Protein 4N67 (pdb70)

Secondary structure (P-SEA, 3-state):
ccccccccccccccccccccccaaaaaaaaaaaaaaaaaaaaaccccccccaaaaaaaaaaacccccccccccccbbbbccccbbbbbcccccccccccccccaaaaaaaaaaaaaaaaacccccccaaaaaaaaaaaaaaaaaacccccaaaaaaaaaaaaaaaaacbbbbcccccaaaaaaaaaaacccccaaaaaaaaaaacccccccccc

Structure (mmCIF, N/CA/C/O backbone):
data_4N67
#
_entry.id   4N67
#
_cell.length_a   40.450
_cell.length_b   64.070
_cell.length_c   97.600
_cell.angle_alpha   90.00
_cell.angle_beta   90.00
_cell.angle_gamma   90.00
#
_symmetry.space_group_name_H-M   'P 21 21 21'
#
loop_
_entity.id
_entity.type
_entity.pdbx_description
1 polymer 'Putative cell filamentation protein'
2 non-polymer "ADENOSINE-5'-DIPHOSPHATE"
3 non-polymer 'MAGNESIUM ION'
4 water water
#
loop_
_atom_site.group_PDB
_atom_site.id
_atom_site.type_symbol
_atom_site.label_atom_id
_atom_site.label_alt_id
_atom_site.label_comp_id
_atom_site.label_asym_id
_atom_site.label_entity_id
_atom_site.label_seq_id
_atom_site.pdbx_PDB_ins_code
_atom_site.Cartn_x
_atom_site.Cartn_y
_atom_site.Cartn_z
_atom_site.occupancy
_atom_site.B_iso_or_equiv
_atom_site.auth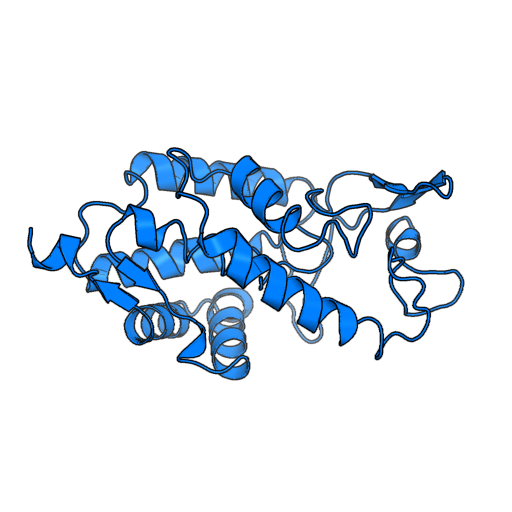_seq_id
_atom_site.auth_comp_id
_atom_site.auth_asym_id
_atom_site.auth_atom_id
_atom_site.pdbx_PDB_model_num
ATOM 1 N N . HIS A 1 8 ? 7.113 57.607 11.055 1.00 52.34 1 HIS A N 1
ATOM 2 C CA . HIS A 1 8 ? 7.653 57.127 9.751 1.00 50.14 1 HIS A CA 1
ATOM 3 C C . HIS A 1 8 ? 8.042 58.289 8.849 1.00 47.27 1 HIS A C 1
ATOM 4 O O . HIS A 1 8 ? 9.099 58.262 8.208 1.00 51.75 1 HIS A O 1
ATOM 6 N N . MET A 1 9 ? 7.194 59.316 8.819 1.00 39.46 2 MET A N 1
ATOM 7 C CA . MET A 1 9 ? 7.307 60.358 7.809 1.00 33.16 2 MET A CA 1
ATOM 8 C C . MET A 1 9 ? 8.479 61.297 8.059 1.00 26.85 2 MET A C 1
ATOM 9 O O . MET A 1 9 ? 8.910 61.972 7.144 1.00 27.05 2 MET A O 1
ATOM 14 N N . GLU A 1 10 ? 9.026 61.308 9.271 1.00 23.08 3 GLU A N 1
ATOM 15 C CA . GLU A 1 10 ? 10.140 62.213 9.547 1.00 23.91 3 GLU A CA 1
ATOM 16 C C . GLU A 1 10 ? 11.420 61.784 8.813 1.00 21.72 3 GLU A C 1
ATOM 17 O O . GLU A 1 10 ? 12.255 62.625 8.472 1.00 18.13 3 GLU A O 1
ATOM 23 N N . HIS A 1 11 ? 11.561 60.501 8.485 1.00 20.08 4 HIS A N 1
ATOM 24 C CA . HIS A 1 11 ? 12.750 60.051 7.774 1.00 19.98 4 HIS A CA 1
ATOM 25 C C . HIS A 1 11 ? 12.820 60.632 6.346 1.00 18.15 4 HIS A 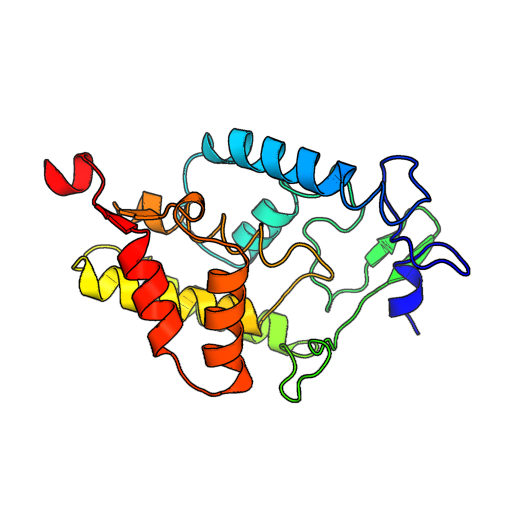C 1
ATOM 26 O O . HIS A 1 11 ? 13.910 60.728 5.761 1.00 19.61 4 HIS A O 1
ATOM 28 N N . ASN A 1 12 ? 11.657 61.007 5.801 1.00 17.15 5 ASN A N 1
ATOM 29 C CA . ASN A 1 12 ? 11.553 61.502 4.440 1.00 16.76 5 ASN A CA 1
ATOM 30 C C . ASN A 1 12 ? 12.118 62.921 4.303 1.00 15.78 5 ASN A C 1
ATOM 31 O O . ASN A 1 12 ? 12.236 63.439 3.194 1.00 15.56 5 ASN A O 1
ATOM 36 N N . TYR A 1 13 ? 12.514 63.527 5.426 1.00 14.51 6 TYR A N 1
ATOM 37 C CA . TYR A 1 13 ? 13.259 64.801 5.349 1.00 14.06 6 TYR A CA 1
ATOM 38 C C . TYR A 1 13 ? 14.700 64.619 4.893 1.00 15.37 6 TYR A C 1
ATOM 39 O O . TYR A 1 13 ? 15.326 65.586 4.512 1.00 13.95 6 TYR A O 1
ATOM 48 N N . PHE A 1 14 ? 15.228 63.400 4.967 1.00 15.24 7 PHE A N 1
ATOM 49 C CA . PHE A 1 14 ? 16.625 63.106 4.691 1.00 15.83 7 PHE A CA 1
ATOM 50 C C . PHE A 1 14 ? 16.775 62.293 3.428 1.00 15.86 7 PHE A C 1
ATOM 51 O O . PHE A 1 14 ? 15.881 61.481 3.098 1.00 17.27 7 PHE A O 1
ATOM 59 N N . TYR A 1 15 ? 17.924 62.409 2.769 1.00 20.58 8 TYR A N 1
ATOM 60 C CA . TYR A 1 15 ? 18.257 61.470 1.694 1.00 20.84 8 TYR A CA 1
ATOM 61 C C . TYR A 1 15 ? 18.355 60.058 2.283 1.00 22.82 8 TYR A C 1
ATOM 62 O O . TYR A 1 15 ? 18.612 59.907 3.473 1.00 23.56 8 TYR A O 1
ATOM 71 N N . LYS A 1 16 ? 18.133 59.072 1.439 1.00 25.14 9 LYS A N 1
ATOM 72 C CA . LYS A 1 16 ? 18.121 57.663 1.841 1.00 27.75 9 LYS A CA 1
ATOM 73 C C . LYS A 1 16 ? 19.405 57.305 2.565 1.00 30.37 9 LYS A C 1
ATOM 74 O O . LYS A 1 16 ? 20.499 57.587 2.065 1.00 30.63 9 LYS A O 1
ATOM 76 N N . ASN A 1 17 ? 19.262 56.729 3.762 1.00 32.80 10 ASN A N 1
ATOM 77 C CA . ASN A 1 17 ? 20.403 56.272 4.581 1.00 34.05 10 ASN A CA 1
ATOM 78 C C . ASN A 1 17 ? 21.448 57.346 4.871 1.00 34.30 10 ASN A C 1
ATOM 79 O O . ASN A 1 17 ? 22.643 57.057 4.911 1.00 35.91 10 ASN A O 1
ATOM 81 N N . SER A 1 18 ? 21.001 58.578 5.086 1.00 31.78 11 SER A N 1
ATOM 82 C CA . SER A 1 18 ? 21.901 59.711 5.272 1.00 31.75 11 SER A CA 1
ATOM 83 C C . SER A 1 18 ? 21.403 60.566 6.430 1.00 29.71 11 SER A C 1
ATOM 84 O O . SER A 1 18 ? 20.238 60.454 6.821 1.00 30.85 11 SER A O 1
ATOM 87 N N . ALA A 1 19 ? 22.292 61.384 6.993 1.00 27.66 12 ALA A N 1
ATOM 88 C CA . ALA A 1 19 ? 21.939 62.408 7.973 1.00 27.52 12 ALA A CA 1
ATOM 89 C C . ALA A 1 19 ? 21.879 63.786 7.310 1.00 24.30 12 ALA A C 1
ATOM 90 O O . ALA A 1 19 ? 21.872 64.800 7.991 1.00 24.55 12 ALA A O 1
ATOM 92 N N . THR A 1 20 ? 21.855 63.813 5.981 1.00 22.97 13 THR A N 1
ATOM 93 C CA . THR A 1 20 ? 21.751 65.071 5.245 1.00 20.59 13 THR A CA 1
ATOM 94 C C . THR A 1 20 ? 20.300 65.346 4.828 1.00 17.93 13 THR A C 1
ATOM 95 O O . THR A 1 20 ? 19.678 64.539 4.146 1.00 17.80 13 THR A O 1
ATOM 99 N N . LEU A 1 21 ? 19.799 66.483 5.268 1.00 16.22 14 LEU A N 1
ATOM 100 C CA . LEU A 1 21 ? 18.470 66.943 4.899 1.00 15.46 14 LEU A CA 1
ATOM 101 C C . LEU A 1 21 ? 18.410 67.159 3.399 1.00 14.95 14 LEU A C 1
ATOM 102 O O . LEU A 1 21 ? 19.316 67.778 2.826 1.00 14.35 14 LEU A O 1
ATOM 107 N N . LYS A 1 22 ? 17.332 66.694 2.787 1.00 13.46 15 LYS A N 1
ATOM 108 C CA . LYS A 1 22 ? 17.061 66.990 1.393 1.00 13.33 15 LYS A CA 1
ATOM 109 C C . LYS A 1 22 ? 17.117 68.513 1.193 1.00 12.34 15 LYS A C 1
ATOM 110 O O . LYS A 1 22 ? 16.526 69.279 1.943 1.00 12.02 15 LYS A O 1
ATOM 116 N N . ASN A 1 23 ? 17.789 68.937 0.133 1.00 12.17 16 ASN A N 1
ATOM 117 C CA . ASN A 1 23 ? 17.995 70.360 -0.099 1.00 11.78 16 ASN A CA 1
ATOM 118 C C . ASN A 1 23 ? 18.088 70.640 -1.584 1.00 11.80 16 ASN A C 1
ATOM 119 O O . ASN A 1 23 ? 18.242 69.724 -2.397 1.00 13.21 16 ASN A O 1
ATOM 124 N N A LYS A 1 24 ? 18.030 71.921 -1.928 0.50 11.78 17 LYS A N 1
ATOM 125 N N B LYS A 1 24 ? 18.025 71.922 -1.926 0.50 11.50 17 LYS A N 1
ATOM 126 C CA A LYS A 1 24 ? 18.018 72.352 -3.322 0.50 12.15 17 LYS A CA 1
ATOM 127 C CA B LYS A 1 24 ? 18.015 72.361 -3.317 0.50 11.71 17 LYS A CA 1
ATOM 128 C C A LYS A 1 24 ? 19.394 72.738 -3.853 0.50 12.31 17 LYS A C 1
ATOM 129 C C B LYS A 1 24 ? 19.383 72.771 -3.839 0.50 12.04 17 LYS A C 1
ATOM 130 O O A LYS A 1 24 ? 19.528 73.075 -5.024 0.50 12.76 17 LYS A O 1
ATOM 131 O O B LYS A 1 24 ? 19.494 73.190 -4.986 0.50 12.49 17 LYS A O 1
ATOM 142 N N . HIS A 1 25 ? 20.418 72.643 -3.008 1.00 11.82 18 HIS A N 1
ATOM 143 C CA . HIS A 1 25 ? 21.746 73.112 -3.353 1.00 12.24 18 HIS A CA 1
ATOM 144 C C . HIS A 1 25 ? 22.633 72.103 -4.049 1.00 12.80 18 HIS A C 1
ATOM 145 O O . HIS A 1 25 ? 23.730 72.456 -4.492 1.00 13.26 18 HIS A O 1
ATOM 152 N N . GLY A 1 26 ? 22.206 70.837 -4.139 1.00 12.94 19 GLY A N 1
ATOM 153 C CA . GLY A 1 26 ? 23.017 69.778 -4.711 1.00 13.96 19 GLY A CA 1
ATOM 154 C C . GLY A 1 26 ? 24.079 69.234 -3.770 1.00 14.46 19 GLY A C 1
ATOM 155 O O . GLY A 1 26 ? 25.044 68.650 -4.207 1.00 15.44 19 GLY A O 1
ATOM 156 N N . ILE A 1 27 ? 23.848 69.406 -2.465 1.00 14.45 20 ILE A N 1
ATOM 157 C CA . ILE A 1 27 ? 24.837 69.077 -1.439 1.00 15.29 20 ILE A CA 1
ATOM 158 C C . ILE A 1 27 ? 24.424 67.788 -0.721 1.00 15.86 20 ILE A C 1
ATOM 159 O O . ILE A 1 27 ? 23.264 67.638 -0.339 1.00 15.40 20 ILE A O 1
ATOM 164 N N . LYS A 1 28 ? 25.371 66.864 -0.576 1.00 17.71 21 LYS A N 1
ATOM 165 C CA . LYS A 1 28 ? 25.105 65.610 0.158 1.00 19.21 21 LYS A CA 1
ATOM 166 C C . LYS A 1 28 ? 25.860 65.514 1.474 1.00 20.56 21 LYS A C 1
ATOM 167 O O . LYS A 1 28 ? 25.581 64.606 2.260 1.00 21.63 21 LYS A O 1
ATOM 173 N N . ASN A 1 29 ? 26.806 66.412 1.690 1.00 20.88 22 ASN A N 1
ATOM 174 C CA . ASN A 1 29 ? 27.648 66.429 2.880 1.00 21.87 22 ASN A CA 1
ATOM 175 C C . ASN A 1 29 ? 26.932 67.297 3.920 1.00 20.54 22 ASN A C 1
ATOM 176 O O . ASN A 1 29 ? 26.628 68.475 3.662 1.00 20.02 22 ASN A O 1
ATOM 181 N N . PRO A 1 30 ? 26.610 66.733 5.098 1.00 20.25 23 PRO A N 1
ATOM 182 C CA . PRO A 1 30 ? 25.812 67.507 6.068 1.00 19.68 23 PRO A CA 1
ATOM 183 C C . PRO A 1 30 ? 26.478 68.800 6.574 1.00 19.36 23 PRO A C 1
ATOM 184 O O . PRO A 1 30 ? 25.800 69.825 6.773 1.00 18.42 23 PRO A O 1
ATOM 188 N N A ARG A 1 31 ? 27.800 68.741 6.753 0.50 20.08 24 ARG A N 1
ATOM 189 N N B ARG A 1 31 ? 27.789 68.781 6.798 0.50 20.10 24 ARG A N 1
ATOM 190 C CA A ARG A 1 31 ? 28.595 69.891 7.158 0.50 20.95 24 ARG A CA 1
ATOM 191 C CA B ARG A 1 31 ? 28.448 69.990 7.264 0.50 20.96 24 ARG A CA 1
ATOM 192 C C A ARG A 1 31 ? 28.573 70.999 6.105 0.50 19.75 24 ARG A C 1
ATOM 193 C C B ARG A 1 31 ? 28.461 71.068 6.194 0.50 19.85 24 ARG A C 1
ATOM 194 O O A ARG A 1 31 ? 28.407 72.175 6.429 0.50 18.95 24 ARG A O 1
ATOM 195 O O B ARG A 1 31 ? 28.308 72.256 6.481 0.50 19.07 24 ARG A O 1
ATOM 210 N N A LYS A 1 32 ? 28.762 70.611 4.846 0.50 19.01 25 LYS A N 1
ATOM 211 N N B LYS A 1 32 ? 28.677 70.640 4.958 0.50 19.35 25 LYS A N 1
ATOM 212 C CA A LYS A 1 32 ? 28.734 71.575 3.752 0.50 18.34 25 LYS A CA 1
ATOM 213 C CA B LYS A 1 32 ? 28.731 71.573 3.854 0.50 18.84 25 LYS A CA 1
ATOM 214 C C A LYS A 1 32 ? 27.353 72.204 3.635 0.50 17.11 25 LYS A C 1
ATOM 215 C C B LYS A 1 32 ? 27.358 72.197 3.644 0.50 17.40 25 LYS A C 1
ATOM 216 O O A LYS A 1 32 ? 27.224 73.407 3.394 0.50 16.16 25 LYS A O 1
ATOM 217 O O B LYS A 1 32 ? 27.243 73.392 3.364 0.50 16.42 25 LYS A O 1
ATOM 228 N N . LEU A 1 33 ? 26.305 71.397 3.799 1.00 16.58 26 LEU A N 1
ATOM 229 C CA . LEU A 1 33 ? 24.943 71.939 3.738 1.00 16.07 26 LEU A CA 1
ATOM 230 C C . LEU A 1 33 ? 24.719 72.996 4.824 1.00 16.23 26 LEU A C 1
ATOM 231 O O . LEU A 1 33 ? 24.197 74.075 4.566 1.00 14.91 26 LEU A O 1
ATOM 236 N N A TYR A 1 34 ? 25.114 72.670 6.053 0.50 16.82 27 TYR A N 1
ATOM 237 N N B TYR A 1 34 ? 25.112 72.676 6.051 0.50 16.93 27 TYR A N 1
ATOM 238 C CA A TYR A 1 34 ? 25.000 73.606 7.163 0.50 17.82 27 TYR A CA 1
ATOM 239 C CA B TYR A 1 34 ? 24.972 73.628 7.134 0.50 18.04 27 TYR A CA 1
ATOM 240 C C A TYR A 1 34 ? 25.679 74.933 6.834 0.50 17.64 27 TYR A C 1
ATOM 241 C C B TYR A 1 34 ? 25.672 74.944 6.817 0.50 17.75 27 TYR A C 1
ATOM 242 O O A TYR A 1 34 ? 25.089 75.990 6.983 0.50 17.01 27 TYR A O 1
ATOM 243 O O B TYR A 1 34 ? 25.094 76.008 6.967 0.50 17.12 27 TYR A O 1
ATOM 260 N N . GLU A 1 35 ? 26.914 74.871 6.356 1.00 17.97 28 GLU A N 1
ATOM 261 C CA . GLU A 1 35 ? 27.663 76.095 6.068 1.00 18.44 28 GLU A CA 1
ATOM 262 C C . GLU A 1 35 ? 27.059 76.890 4.909 1.00 16.88 28 GLU A C 1
ATOM 263 O O . GLU A 1 35 ? 26.959 78.116 4.961 1.00 16.18 28 GLU A O 1
ATOM 269 N N . ARG A 1 36 ? 26.666 76.193 3.849 1.00 16.14 29 ARG A N 1
ATOM 270 C CA . ARG A 1 36 ? 26.037 76.870 2.713 1.00 16.10 29 ARG A CA 1
ATOM 271 C C . ARG A 1 36 ? 24.743 77.547 3.149 1.00 15.77 29 ARG A C 1
ATOM 272 O O . ARG A 1 36 ? 24.478 78.698 2.834 1.00 15.32 29 ARG A O 1
ATOM 280 N N . CYS A 1 37 ? 23.925 76.823 3.891 1.00 15.56 30 CYS A N 1
ATOM 281 C CA . CYS A 1 37 ? 22.660 77.347 4.393 1.00 16.20 30 CYS A CA 1
ATOM 282 C C . CYS A 1 37 ? 22.842 78.509 5.362 1.00 15.73 30 CYS A C 1
ATOM 283 O O . CYS A 1 37 ? 22.088 79.498 5.316 1.00 15.93 30 CYS A O 1
ATOM 286 N N . ALA A 1 38 ? 23.824 78.404 6.241 1.00 15.83 31 ALA A N 1
ATOM 287 C CA . ALA A 1 38 ? 24.101 79.500 7.156 1.00 16.12 31 ALA A CA 1
ATOM 288 C C . ALA A 1 38 ? 24.402 80.778 6.370 1.00 16.40 31 ALA A C 1
ATOM 289 O O . ALA A 1 38 ? 23.921 81.870 6.695 1.00 15.66 31 ALA A O 1
ATOM 291 N N . HIS A 1 39 ? 25.237 80.649 5.331 1.00 16.70 32 HIS A N 1
ATOM 292 C CA . HIS A 1 39 ? 25.628 81.783 4.511 1.00 17.39 32 HIS A CA 1
ATOM 293 C C . HIS A 1 39 ? 2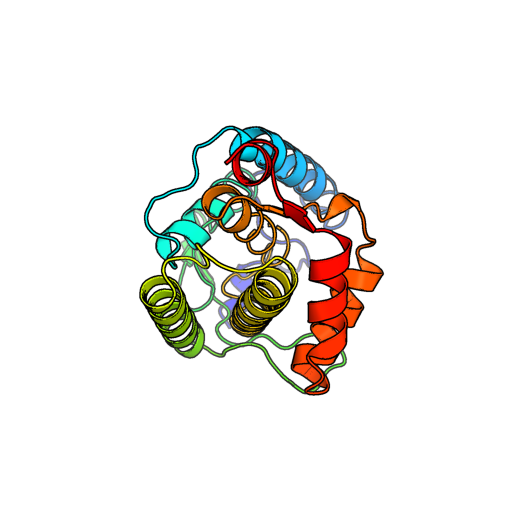4.448 82.368 3.735 1.00 16.47 32 HIS A C 1
ATOM 294 O O . HIS A 1 39 ? 24.225 83.599 3.691 1.00 16.59 32 HIS A O 1
ATOM 301 N N . GLU A 1 40 ? 23.620 81.494 3.183 1.00 16.23 33 GLU A N 1
ATOM 302 C CA . GLU A 1 40 ? 22.472 81.940 2.432 1.00 16.64 33 GLU A CA 1
ATOM 303 C C . GLU A 1 40 ? 21.423 82.564 3.302 1.00 15.03 33 GLU A C 1
ATOM 304 O O . GLU A 1 40 ? 20.910 83.610 2.938 1.00 14.58 33 GLU A O 1
ATOM 310 N N . THR A 1 41 ? 21.122 81.960 4.437 1.00 14.55 34 THR A N 1
ATOM 311 C CA . THR A 1 41 ? 20.096 82.554 5.324 1.00 14.34 34 THR A CA 1
ATOM 312 C C . THR A 1 41 ? 20.567 83.905 5.889 1.00 14.30 34 THR A C 1
ATOM 313 O O . THR A 1 41 ? 19.753 84.812 6.094 1.00 14.41 34 THR A O 1
ATOM 317 N N . ALA A 1 42 ? 21.869 84.069 6.132 1.00 14.30 35 ALA A N 1
ATOM 318 C CA . ALA A 1 42 ? 22.388 85.359 6.572 1.00 14.52 35 ALA A CA 1
ATOM 319 C C . ALA A 1 42 ? 22.166 86.409 5.502 1.00 14.63 35 ALA A C 1
ATOM 320 O O . ALA A 1 42 ? 21.731 87.553 5.777 1.00 14.62 35 ALA A O 1
ATOM 322 N N . ARG A 1 43 ? 22.465 86.061 4.250 1.00 14.48 36 ARG A N 1
ATOM 323 C CA . ARG A 1 43 ? 22.277 86.974 3.143 1.00 14.93 36 ARG A CA 1
ATOM 324 C C . ARG A 1 43 ? 20.813 87.310 2.908 1.00 14.12 36 ARG A C 1
ATOM 325 O O . ARG A 1 43 ? 20.445 88.464 2.670 1.00 13.81 36 ARG A O 1
ATOM 333 N N . GLU A 1 44 ? 19.940 86.296 2.987 1.00 14.13 37 GLU A N 1
ATOM 334 C CA . GLU A 1 44 ? 18.519 86.539 2.837 1.00 14.47 37 GLU A CA 1
ATOM 335 C C . GLU A 1 44 ? 18.009 87.433 3.948 1.00 13.95 37 GLU A C 1
ATOM 336 O O . GLU A 1 44 ? 17.132 88.252 3.702 1.00 14.56 37 GLU A O 1
ATOM 342 N N . ALA A 1 45 ? 18.571 87.297 5.146 1.00 13.33 38 ALA A N 1
ATOM 343 C CA . ALA A 1 45 ? 18.160 88.192 6.246 1.00 13.07 38 ALA A CA 1
ATOM 344 C C . ALA A 1 45 ? 18.563 89.647 5.983 1.00 13.57 38 ALA A C 1
ATOM 345 O O . ALA A 1 45 ? 17.776 90.577 6.205 1.00 13.70 38 ALA A O 1
ATOM 347 N N . VAL A 1 46 ? 19.766 89.870 5.447 1.00 14.00 39 VAL A N 1
ATOM 348 C CA . VAL A 1 46 ? 20.191 91.212 5.106 1.00 14.92 39 VAL A CA 1
ATOM 349 C C . VAL A 1 46 ? 19.189 91.813 4.119 1.00 15.36 39 VAL A C 1
ATOM 350 O O . VAL A 1 46 ? 18.747 92.936 4.274 1.00 16.13 39 VAL A O 1
ATOM 354 N N . ASN A 1 47 ? 18.805 91.034 3.107 1.00 15.95 40 ASN A N 1
ATOM 355 C CA . ASN A 1 47 ? 17.930 91.555 2.070 1.00 17.15 40 ASN A CA 1
ATOM 356 C C . ASN A 1 47 ? 16.500 91.739 2.586 1.00 17.02 40 ASN A C 1
ATOM 357 O O . ASN A 1 47 ? 15.833 92.717 2.250 1.00 18.34 40 ASN A O 1
ATOM 362 N N . PHE A 1 48 ? 16.048 90.824 3.438 1.00 15.86 41 PHE A N 1
ATOM 363 C CA . PHE A 1 48 ? 14.694 90.881 3.997 1.00 15.78 41 PHE A CA 1
ATOM 364 C C . PHE A 1 48 ? 14.512 92.077 4.905 1.00 16.38 41 PHE A C 1
ATOM 365 O O . PHE A 1 48 ? 13.411 92.645 4.968 1.00 16.40 41 PHE A O 1
ATOM 373 N N . ARG A 1 49 ? 15.589 92.528 5.542 1.00 17.10 42 ARG A N 1
ATOM 374 C CA . ARG A 1 49 ? 15.521 93.717 6.406 1.00 18.65 42 ARG A CA 1
ATOM 375 C C . ARG A 1 49 ? 15.075 94.975 5.666 1.00 20.09 42 ARG A C 1
ATOM 376 O O . ARG A 1 49 ? 14.506 95.873 6.299 1.00 21.16 42 ARG A O 1
ATOM 384 N N . LEU A 1 50 ? 15.276 95.029 4.352 1.00 20.34 43 LEU A N 1
ATOM 385 C CA . LEU A 1 50 ? 14.853 96.166 3.534 1.00 22.19 43 LEU A CA 1
ATOM 386 C C . LEU A 1 50 ? 13.343 96.228 3.326 1.00 21.34 43 LEU A C 1
ATOM 387 O O . LEU A 1 50 ? 12.827 97.279 2.921 1.00 22.40 43 LEU A O 1
ATOM 392 N N . GLU A 1 51 ? 12.633 95.138 3.614 1.00 19.82 44 GLU A N 1
ATOM 393 C CA . GLU A 1 51 ? 11.182 95.112 3.452 1.00 20.47 44 GLU A CA 1
ATOM 394 C C . GLU A 1 51 ? 10.466 95.778 4.619 1.00 20.22 44 GLU A C 1
ATOM 395 O O . GLU A 1 51 ? 10.891 95.676 5.754 1.00 20.06 44 GLU A O 1
ATOM 401 N N . PRO A 1 52 ? 9.360 96.485 4.339 1.00 20.62 45 PRO A N 1
ATOM 402 C CA . PRO A 1 52 ? 8.628 97.132 5.437 1.00 21.32 45 PRO A CA 1
ATOM 403 C C . PRO A 1 52 ? 7.954 96.130 6.346 1.00 21.25 45 PRO A C 1
ATOM 404 O O . PRO A 1 52 ? 7.505 95.075 5.854 1.00 20.64 45 PRO A O 1
ATOM 408 N N . PRO A 1 53 ? 7.896 96.418 7.664 1.00 21.27 46 PRO A N 1
ATOM 409 C CA . PRO A 1 53 ? 7.111 95.580 8.563 1.00 21.24 46 PRO A CA 1
ATOM 410 C C . PRO A 1 53 ? 5.655 95.586 8.121 1.00 21.59 46 PRO A C 1
ATOM 411 O O . PRO A 1 53 ? 5.179 96.615 7.681 1.00 23.05 46 PRO A O 1
ATOM 415 N N . PRO A 1 54 ? 4.955 94.455 8.271 1.00 20.63 47 PRO A N 1
ATOM 416 C CA . PRO A 1 54 ? 3.543 94.347 7.950 1.00 21.82 47 PRO A CA 1
ATOM 417 C C . PRO A 1 54 ? 2.670 95.016 9.022 1.00 22.60 47 PRO A C 1
ATOM 418 O O . PRO A 1 54 ? 3.147 95.336 10.128 1.00 23.71 47 PRO A O 1
ATOM 422 N N . GLY A 1 55 ? 1.398 95.231 8.711 1.00 24.60 48 GLY A N 1
ATOM 423 C CA . GLY A 1 55 ? 0.416 95.675 9.704 1.00 25.48 48 GLY A CA 1
ATOM 424 C C . GLY A 1 55 ? -0.008 94.560 10.649 1.00 24.79 48 GLY A C 1
ATOM 425 O O . GLY A 1 55 ? -0.382 94.834 11.807 1.00 27.04 48 GLY A O 1
ATOM 426 N N . LYS A 1 56 ? 0.038 93.305 10.165 1.00 24.02 49 LYS A N 1
ATOM 427 C CA . LYS A 1 56 ? -0.313 92.135 10.972 1.00 21.95 49 LYS A CA 1
ATOM 428 C C . LYS A 1 56 ? 0.899 91.233 11.203 1.00 18.89 49 LYS A C 1
ATOM 429 O O . LYS A 1 56 ? 1.521 90.738 10.252 1.00 17.77 49 LYS A O 1
ATOM 435 N N . PHE A 1 57 ? 1.203 91.001 12.470 1.00 17.04 50 PHE A N 1
ATOM 436 C CA . PHE A 1 57 ? 2.300 90.099 12.844 1.00 16.25 50 PHE A CA 1
ATOM 437 C C . PHE A 1 57 ? 1.674 88.778 13.231 1.00 16.42 50 PHE A C 1
ATOM 438 O O . PHE A 1 57 ? 1.332 88.522 14.395 1.00 19.66 50 PHE A O 1
ATOM 446 N N . ASP A 1 58 ? 1.424 87.946 12.224 1.00 14.66 51 ASP A N 1
ATOM 447 C CA . ASP A 1 58 ? 0.658 86.730 12.407 1.00 13.90 51 ASP A CA 1
ATOM 448 C C . ASP A 1 58 ? 1.411 85.486 11.939 1.00 12.67 51 ASP A C 1
ATOM 449 O O . ASP A 1 58 ? 2.577 85.554 11.503 1.00 12.13 51 ASP A O 1
ATOM 454 N N . ALA A 1 59 ? 0.776 84.323 12.048 1.00 12.33 52 ALA A N 1
ATOM 455 C CA . ALA A 1 59 ? 1.432 83.082 11.630 1.00 11.93 52 ALA A CA 1
ATOM 456 C C . ALA A 1 59 ? 1.809 83.105 10.146 1.00 10.94 52 ALA A C 1
ATOM 457 O O . ALA A 1 59 ? 2.842 82.565 9.735 1.00 10.60 52 ALA A O 1
ATOM 459 N N . ALA A 1 60 ? 0.963 83.729 9.338 1.00 11.29 53 ALA A N 1
ATOM 460 C CA . ALA A 1 60 ? 1.267 83.873 7.916 1.00 11.00 53 ALA A CA 1
ATOM 461 C C . ALA A 1 60 ? 2.533 84.644 7.704 1.00 10.71 53 ALA A C 1
ATOM 462 O O . ALA A 1 60 ? 3.336 84.303 6.838 1.00 10.35 53 ALA A O 1
ATOM 464 N N . TYR A 1 61 ? 2.741 85.695 8.477 1.00 10.43 54 TYR A N 1
ATOM 465 C CA . TYR A 1 61 ? 3.976 86.438 8.344 1.00 10.37 54 TYR A CA 1
ATOM 466 C C . TYR A 1 61 ? 5.176 85.589 8.755 1.00 9.98 54 TYR A C 1
ATOM 467 O O . TYR A 1 61 ? 6.238 85.642 8.114 1.00 10.55 54 TYR A O 1
ATOM 476 N N . LEU A 1 62 ? 5.054 84.833 9.847 1.00 9.68 55 LEU A N 1
ATOM 477 C CA . LEU A 1 62 ? 6.131 83.952 10.283 1.00 9.89 55 LEU A CA 1
ATOM 478 C C . LEU A 1 62 ? 6.474 82.960 9.184 1.00 10.09 55 LEU A C 1
ATOM 479 O O . LEU A 1 62 ? 7.654 82.737 8.884 1.00 9.96 55 LEU A O 1
ATOM 484 N N . ARG A 1 63 ? 5.440 82.408 8.540 1.00 10.37 56 ARG A N 1
ATOM 485 C CA . ARG A 1 63 ? 5.680 81.509 7.422 1.00 10.36 56 ARG A CA 1
ATOM 486 C C . ARG A 1 63 ? 6.383 82.202 6.245 1.00 9.70 56 ARG A C 1
ATOM 487 O O . ARG A 1 63 ? 7.275 81.644 5.609 1.00 9.02 56 ARG A O 1
ATOM 495 N N . THR A 1 64 ? 5.987 83.429 5.972 1.00 9.33 57 THR A N 1
ATOM 496 C CA . THR A 1 64 ? 6.647 84.218 4.931 1.00 9.48 57 THR A CA 1
ATOM 497 C C . THR A 1 64 ? 8.126 84.444 5.235 1.00 9.03 57 THR A C 1
ATOM 498 O O . THR A 1 64 ? 8.972 84.294 4.353 1.00 9.57 57 THR A O 1
ATOM 502 N N . ILE A 1 65 ? 8.460 84.798 6.472 1.00 9.02 58 ILE A N 1
ATOM 503 C CA . ILE A 1 65 ? 9.848 84.92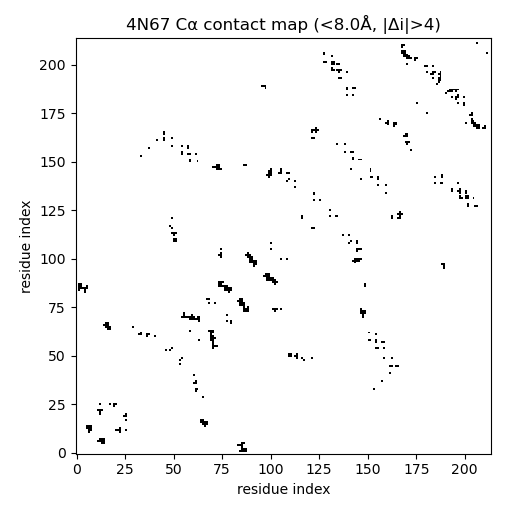8 6.835 1.00 9.43 58 ILE A CA 1
ATOM 504 C C . ILE A 1 65 ? 10.620 83.646 6.600 1.00 8.88 58 ILE A C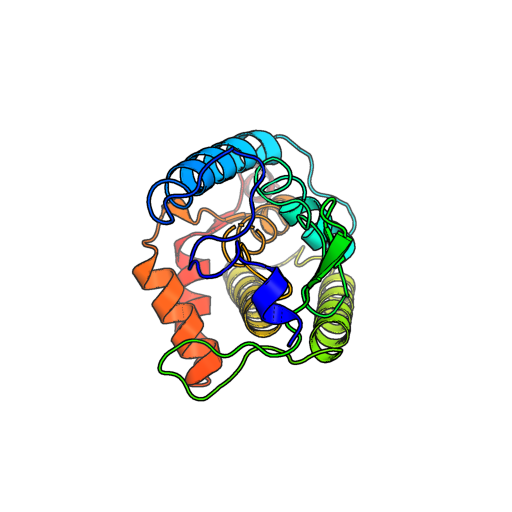 1
ATOM 505 O O . ILE A 1 65 ? 11.692 83.650 5.979 1.00 9.57 58 ILE A O 1
ATOM 510 N N . HIS A 1 66 ? 10.076 82.524 7.071 1.00 8.90 59 HIS A N 1
ATOM 511 C CA . HIS A 1 66 ? 10.766 81.247 6.906 1.00 9.22 59 HIS A CA 1
ATOM 512 C C . HIS A 1 66 ? 10.947 80.967 5.414 1.00 9.47 59 HIS A C 1
ATOM 513 O O . HIS A 1 66 ? 11.992 80.512 4.969 1.00 9.91 59 HIS A O 1
ATOM 520 N N . TRP A 1 67 ? 9.917 81.241 4.625 1.00 9.52 60 TRP A N 1
ATOM 521 C CA . TRP A 1 67 ? 9.998 81.015 3.176 1.00 10.02 60 TRP A CA 1
ATOM 522 C C . TRP A 1 67 ? 11.126 81.894 2.580 1.00 10.24 60 TRP A C 1
ATOM 523 O O . TRP A 1 67 ? 11.955 81.427 1.808 1.00 10.24 60 TRP A O 1
ATOM 534 N N A CYS A 1 68 ? 11.168 83.174 2.929 0.60 9.88 61 CYS A N 1
ATOM 535 N N B CYS A 1 68 ? 11.143 83.160 2.948 0.40 10.61 61 CYS A N 1
ATOM 536 C CA A CYS A 1 68 ? 12.188 84.061 2.359 0.60 10.39 61 CYS A CA 1
ATOM 537 C CA B CYS A 1 68 ? 12.120 84.063 2.397 0.40 11.64 61 CYS A CA 1
ATOM 538 C C A CYS A 1 68 ? 13.577 83.567 2.739 0.60 10.67 61 CYS A C 1
ATOM 539 C C B CYS A 1 68 ? 13.544 83.621 2.753 0.40 11.36 61 CYS A C 1
ATOM 540 O O A CYS A 1 68 ? 14.478 83.491 1.895 0.60 11.10 61 CYS A O 1
ATOM 541 O O B CYS A 1 68 ? 14.433 83.637 1.896 0.40 11.75 61 CYS A O 1
ATOM 546 N N . LEU A 1 69 ? 13.752 83.210 4.000 1.00 10.69 62 LEU A N 1
ATOM 547 C CA . LEU A 1 69 ? 15.084 82.789 4.456 1.00 10.74 62 LEU A CA 1
ATOM 548 C C . LEU A 1 69 ? 15.508 81.444 3.877 1.00 10.85 62 LEU A C 1
ATOM 549 O O . LEU A 1 69 ? 16.698 81.252 3.613 1.00 11.54 62 LEU A O 1
ATOM 554 N N . PHE A 1 70 ? 14.569 80.527 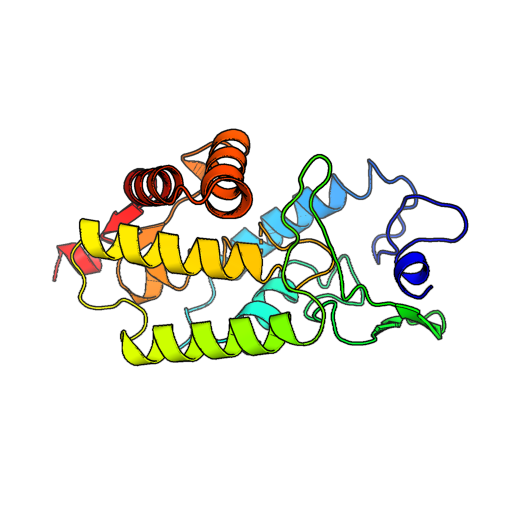3.654 1.00 10.03 63 PHE A N 1
ATOM 555 C CA . PHE A 1 70 ? 14.909 79.152 3.374 1.00 10.61 63 PHE A CA 1
ATOM 556 C C . PHE A 1 70 ? 14.487 78.599 2.027 1.00 10.48 63 PHE A C 1
ATOM 557 O O . PHE A 1 70 ? 14.855 77.462 1.709 1.00 10.77 63 PHE A O 1
ATOM 565 N N . HIS A 1 71 ? 13.750 79.335 1.217 1.00 10.79 64 HIS A N 1
ATOM 566 C CA . HIS A 1 71 ? 13.226 78.727 -0.003 1.00 11.74 64 HIS A CA 1
ATOM 567 C C . HIS A 1 71 ? 14.272 78.288 -1.012 1.00 11.87 64 HIS A C 1
ATOM 568 O O . HIS A 1 71 ? 14.004 77.388 -1.789 1.00 12.31 64 HIS A O 1
ATOM 575 N N . LYS A 1 72 ? 15.452 78.900 -1.006 1.00 11.70 65 LYS A N 1
ATOM 576 C CA . LYS A 1 72 ? 16.501 78.429 -1.918 1.00 12.59 65 LYS A CA 1
ATOM 577 C C . LYS A 1 72 ? 17.202 77.183 -1.379 1.00 12.03 65 LYS A C 1
ATOM 578 O O . LYS A 1 72 ? 17.926 76.523 -2.117 1.00 11.71 65 LYS A O 1
ATOM 584 N N . THR A 1 73 ? 16.959 76.840 -0.115 1.00 10.96 66 THR A N 1
ATOM 585 C CA . THR A 1 73 ? 17.594 75.677 0.517 1.00 11.01 66 THR A CA 1
ATOM 586 C C . THR A 1 73 ? 16.652 74.492 0.624 1.00 10.74 66 THR A C 1
ATOM 587 O O . THR A 1 73 ? 17.027 73.372 0.299 1.00 11.09 66 THR A O 1
ATOM 591 N N . PHE A 1 74 ? 15.434 74.707 1.129 1.00 10.64 67 PHE A N 1
ATOM 592 C CA . PHE A 1 74 ? 14.493 73.623 1.384 1.00 10.83 67 PHE A CA 1
ATOM 593 C C . PHE A 1 74 ? 13.196 73.777 0.589 1.00 10.78 67 PHE A C 1
ATOM 594 O O . PHE A 1 74 ? 12.618 74.871 0.561 1.00 10.66 67 PHE A O 1
ATOM 602 N N . GLU A 1 75 ? 12.734 72.661 -0.001 1.00 11.33 68 GLU A N 1
ATOM 603 C CA . GLU A 1 75 ? 11.442 72.635 -0.728 1.00 11.41 68 GLU A CA 1
ATOM 604 C C . GLU A 1 75 ? 10.269 73.017 0.171 1.00 11.16 68 GLU A C 1
ATOM 605 O O . GLU A 1 75 ? 9.297 73.644 -0.299 1.00 12.11 68 GLU A O 1
ATOM 611 N N . TRP A 1 76 ? 10.394 72.665 1.450 1.00 11.00 69 TRP A N 1
ATOM 612 C CA . TRP A 1 76 ? 9.335 72.910 2.439 1.00 11.23 69 TRP A CA 1
ATOM 613 C C . TRP A 1 76 ? 9.472 74.238 3.149 1.00 10.70 69 TRP A C 1
ATOM 614 O O . TRP A 1 76 ? 8.788 74.466 4.164 1.00 10.67 69 TRP A O 1
ATOM 625 N N . ALA A 1 77 ? 10.294 75.165 2.658 1.00 10.43 70 ALA A N 1
ATOM 626 C CA . ALA A 1 77 ? 10.386 76.480 3.311 1.00 10.48 70 ALA A CA 1
ATOM 627 C C . ALA A 1 77 ? 8.981 77.083 3.405 1.00 10.61 70 ALA A C 1
ATOM 628 O O . ALA A 1 77 ? 8.220 77.067 2.449 1.00 11.56 70 ALA A O 1
ATOM 630 N N . GLY A 1 78 ? 8.697 77.663 4.568 1.00 10.70 71 GLY A N 1
ATOM 631 C CA . GLY A 1 78 ? 7.403 78.287 4.838 1.00 10.98 71 GLY A CA 1
ATOM 632 C C . GLY A 1 78 ? 6.328 77.333 5.310 1.00 11.37 71 GLY A C 1
ATOM 633 O O . GLY A 1 78 ? 5.242 77.785 5.627 1.00 12.83 71 GLY A O 1
ATOM 634 N N . VAL A 1 79 ? 6.615 76.042 5.336 1.00 11.22 72 VAL A N 1
ATOM 635 C CA . VAL A 1 79 ? 5.609 75.027 5.703 1.00 11.50 72 VAL A CA 1
ATOM 636 C C . VAL A 1 79 ? 5.911 74.544 7.120 1.00 11.45 72 VAL A C 1
ATOM 637 O O . VAL A 1 79 ? 7.053 74.170 7.432 1.00 11.97 72 VAL A O 1
ATOM 641 N N . THR A 1 80 ? 4.887 74.528 7.966 1.00 11.85 73 THR A N 1
ATOM 642 C CA . THR A 1 80 ? 5.079 74.095 9.350 1.00 12.04 73 THR A CA 1
ATOM 643 C C . THR A 1 80 ? 5.086 72.567 9.434 1.00 12.61 73 THR A C 1
ATOM 644 O O . THR A 1 80 ? 4.523 71.881 8.586 1.00 13.47 73 THR A O 1
ATOM 648 N N . ARG A 1 81 ? 5.718 72.048 10.471 1.00 12.54 74 ARG A N 1
ATOM 649 C CA . ARG A 1 81 ? 6.057 70.631 10.566 1.00 13.17 74 ARG A CA 1
ATOM 650 C C . ARG A 1 81 ? 4.914 69.731 10.984 1.00 15.02 74 ARG A C 1
ATOM 651 O O . ARG A 1 81 ? 5.063 68.509 10.945 1.00 15.56 74 ARG A O 1
ATOM 659 N N . ASP A 1 82 ? 3.789 70.338 11.331 1.00 16.33 75 ASP A N 1
ATOM 660 C CA . ASP A 1 82 ? 2.570 69.599 11.596 1.00 19.00 75 ASP A CA 1
ATOM 661 C C . ASP A 1 82 ? 1.912 69.173 10.293 1.00 21.25 75 ASP A C 1
ATOM 662 O O . ASP A 1 82 ? 1.119 68.225 10.298 1.00 24.30 75 ASP A O 1
ATOM 667 N N . GLN A 1 83 ? 2.227 69.868 9.204 1.00 21.04 76 GLN A N 1
ATOM 668 C CA . GLN A 1 83 ? 1.536 69.716 7.917 1.00 23.88 76 GLN A CA 1
ATOM 669 C C . GLN A 1 83 ? 2.300 68.745 7.041 1.00 22.89 76 GLN A C 1
ATOM 670 O O . GLN A 1 83 ? 3.506 68.869 6.911 1.00 23.85 76 GLN A O 1
ATOM 676 N N . PRO A 1 84 ? 1.607 67.793 6.418 1.00 22.46 77 PRO A N 1
ATOM 677 C CA . PRO A 1 84 ? 2.320 66.916 5.481 1.00 21.58 77 PRO A CA 1
ATOM 678 C C . PRO A 1 84 ? 2.854 67.728 4.318 1.00 19.72 77 PRO A C 1
ATOM 679 O O . PRO A 1 84 ? 2.167 68.648 3.831 1.00 20.77 77 PRO A O 1
ATOM 683 N N . PHE A 1 85 ? 4.089 67.433 3.911 1.00 17.32 78 PHE A N 1
ATOM 684 C CA . PHE A 1 85 ? 4.711 68.141 2.783 1.00 16.17 78 PHE A CA 1
ATOM 685 C C . PHE A 1 85 ? 5.212 67.101 1.808 1.00 15.97 78 PHE A C 1
ATOM 686 O O . PHE A 1 85 ? 5.983 66.234 2.186 1.00 15.76 78 PHE A O 1
ATOM 694 N N . THR A 1 86 ? 4.803 67.209 0.550 1.00 15.58 79 THR A N 1
ATOM 695 C CA . THR A 1 86 ? 5.247 66.256 -0.466 1.00 15.88 79 THR A CA 1
ATOM 696 C C . THR A 1 86 ? 6.361 66.872 -1.299 1.00 15.40 79 THR A C 1
ATOM 697 O O . THR A 1 86 ? 6.170 67.884 -1.986 1.00 15.56 79 THR A O 1
ATOM 701 N N . PHE A 1 87 ? 7.510 66.218 -1.285 1.00 14.87 80 PHE A N 1
ATOM 702 C CA . PHE A 1 87 ? 8.645 66.657 -2.072 1.00 14.92 80 PHE A CA 1
ATOM 703 C C . PHE A 1 87 ? 8.425 66.369 -3.566 1.00 16.24 80 PHE A C 1
ATOM 704 O O . PHE A 1 87 ? 7.598 65.573 -3.953 1.00 16.59 80 PHE A O 1
ATOM 712 N N . GLU A 1 88 ? 9.223 66.997 -4.405 1.00 17.45 81 GLU A N 1
ATOM 713 C CA . GLU A 1 88 ? 9.246 66.699 -5.823 1.00 19.95 81 GLU A CA 1
ATOM 714 C C . GLU A 1 88 ? 9.519 65.210 -6.079 1.00 19.85 81 GLU A C 1
ATOM 715 O O . GLU A 1 88 ? 9.004 64.643 -7.053 1.00 20.17 81 GLU A O 1
ATOM 721 N N . ASP A 1 89 ? 10.256 64.551 -5.182 1.00 18.67 82 ASP A N 1
ATOM 722 C CA . ASP A 1 89 ? 10.565 63.113 -5.316 1.00 19.58 82 ASP A CA 1
ATOM 723 C C . ASP A 1 89 ? 9.389 62.214 -4.999 1.00 19.73 82 ASP A C 1
ATOM 724 O O . ASP A 1 89 ? 9.496 60.974 -5.131 1.00 21.44 82 ASP A O 1
ATOM 729 N N . GLY A 1 90 ? 8.268 62.814 -4.591 1.00 19.28 83 GLY A N 1
ATOM 730 C CA . GLY A 1 90 ? 7.020 62.094 -4.349 1.00 19.98 83 GLY A CA 1
ATOM 731 C C . GLY A 1 90 ? 6.790 61.592 -2.935 1.00 19.69 83 GLY A C 1
ATOM 732 O O . GLY A 1 90 ? 5.700 61.104 -2.632 1.00 20.45 83 GLY A O 1
ATOM 733 N N . SER A 1 91 ? 7.795 61.711 -2.069 1.00 18.43 84 SER A N 1
ATOM 734 C CA . SER A 1 91 ? 7.664 61.296 -0.675 1.00 18.37 84 SER A CA 1
ATOM 735 C C . SER A 1 91 ? 7.100 62.440 0.144 1.00 17.91 84 SER A C 1
ATOM 736 O O . SER A 1 91 ? 7.200 63.608 -0.254 1.00 17.27 84 SER A O 1
ATOM 739 N N . THR A 1 92 ? 6.511 62.081 1.286 1.00 18.40 85 THR A N 1
ATOM 740 C CA . THR A 1 92 ? 5.840 63.049 2.147 1.00 18.01 85 THR A CA 1
ATOM 741 C C . THR A 1 92 ? 6.461 63.027 3.530 1.00 17.90 85 THR A C 1
ATOM 742 O O . THR A 1 92 ? 6.735 61.942 4.073 1.00 18.98 85 THR A O 1
ATOM 746 N N . ALA A 1 93 ? 6.733 64.215 4.061 1.00 16.70 86 ALA A N 1
ATOM 747 C CA . ALA A 1 93 ? 7.396 64.366 5.366 1.00 16.42 86 ALA A CA 1
ATOM 748 C C . ALA A 1 93 ? 6.609 65.288 6.279 1.00 16.43 86 ALA A C 1
ATOM 749 O O . ALA A 1 93 ? 5.916 66.192 5.822 1.00 16.92 86 ALA A O 1
ATOM 751 N N . CYS A 1 94 ? 6.736 65.034 7.572 1.00 16.64 87 CYS A N 1
ATOM 752 C CA . CYS A 1 94 ? 6.324 65.953 8.610 1.00 17.45 87 CYS A CA 1
ATOM 753 C C . CYS A 1 94 ? 6.944 65.479 9.913 1.00 16.76 87 CYS A C 1
ATOM 754 O O . CYS A 1 94 ? 7.513 64.399 9.979 1.00 17.17 87 CYS A O 1
ATOM 757 N N . MET A 1 95 ? 6.826 66.306 10.941 1.00 16.65 88 MET A N 1
ATOM 758 C CA . MET A 1 95 ? 7.379 65.966 12.244 1.00 16.84 88 MET A CA 1
ATOM 759 C C . MET A 1 95 ? 6.600 66.684 13.328 1.00 16.70 88 MET A C 1
ATOM 760 O O . MET A 1 95 ? 7.020 67.687 13.864 1.00 15.32 88 MET A O 1
ATOM 765 N N . PRO A 1 96 ? 5.454 66.137 13.684 1.00 16.66 89 PRO A N 1
ATOM 766 C CA . PRO A 1 96 ? 4.567 66.819 14.618 1.00 17.10 89 PRO A CA 1
ATOM 767 C C . PRO A 1 96 ? 5.121 66.911 16.023 1.00 16.73 89 PRO A C 1
ATOM 768 O O . PRO A 1 96 ? 4.722 67.800 16.772 1.00 16.81 89 PRO A O 1
ATOM 772 N N . ALA A 1 97 ? 6.023 66.006 16.375 1.00 17.20 90 ALA A N 1
ATOM 773 C CA . ALA A 1 97 ? 6.616 66.032 17.709 1.00 18.35 90 ALA A CA 1
ATOM 774 C C . ALA A 1 97 ? 8.124 66.225 17.613 1.00 18.66 90 ALA A C 1
ATOM 775 O O . ALA A 1 97 ? 8.799 65.523 16.859 1.00 18.96 90 ALA A O 1
ATOM 777 N N A MET A 1 98 ? 8.641 67.201 18.362 0.60 17.77 91 MET A N 1
ATOM 778 N N B MET A 1 98 ? 8.634 67.157 18.413 0.40 19.69 91 MET A N 1
ATOM 779 C CA A MET A 1 98 ? 10.088 67.469 18.458 0.60 17.51 91 MET A CA 1
ATOM 780 C CA B MET A 1 98 ? 10.063 67.419 18.498 0.40 20.78 91 MET A CA 1
ATOM 781 C C A MET A 1 98 ? 10.425 67.833 19.900 0.60 18.50 91 MET A C 1
ATOM 782 C C B MET A 1 98 ? 10.417 67.823 19.916 0.40 20.59 91 MET A C 1
ATOM 783 O O A MET A 1 98 ? 9.670 68.528 20.557 0.60 17.64 91 MET A O 1
ATOM 784 O O B MET A 1 98 ? 9.676 68.547 20.566 0.40 19.76 91 MET A O 1
ATOM 793 N N . ARG A 1 99 ? 11.560 67.334 20.388 1.00 20.99 92 ARG A N 1
ATOM 794 C CA . ARG A 1 99 ? 12.045 67.590 21.761 1.00 22.78 92 ARG A CA 1
ATOM 795 C C . ARG A 1 99 ? 13.533 67.898 21.658 1.00 23.28 92 ARG A C 1
ATOM 796 O O . ARG A 1 99 ? 14.256 67.132 21.013 1.00 23.32 92 ARG A O 1
ATOM 804 N N . PRO A 1 100 ? 14.008 68.993 22.284 1.00 23.69 93 PRO A N 1
ATOM 805 C CA . PRO A 1 100 ? 15.452 69.249 22.162 1.00 24.71 93 PRO A CA 1
ATOM 806 C C . PRO A 1 100 ? 16.253 68.148 22.833 1.00 24.55 93 PRO A C 1
ATOM 807 O O . PRO A 1 100 ? 15.863 67.648 23.885 1.00 25.85 93 PRO A O 1
ATOM 811 N N . LYS A 1 101 ? 17.346 67.757 22.190 1.00 26.15 94 LYS A N 1
ATOM 812 C CA . LYS A 1 101 ? 18.278 66.756 22.745 1.00 26.69 94 LYS A CA 1
ATOM 813 C C . LYS A 1 101 ? 18.714 67.058 24.166 1.00 26.58 94 LYS A C 1
ATOM 814 O O . LYS A 1 101 ? 19.027 68.194 24.504 1.00 25.83 94 LYS A O 1
ATOM 820 N N . GLY A 1 102 ? 18.747 66.029 25.017 1.00 23.94 95 GLY A N 1
ATOM 821 C CA . GLY A 1 102 ? 19.197 66.172 26.370 1.00 24.60 95 GLY A CA 1
ATOM 822 C C . GLY A 1 102 ? 18.185 66.710 27.315 1.00 24.06 95 GLY A C 1
ATOM 823 O O . GLY A 1 102 ? 18.437 66.811 28.500 1.00 25.45 95 GLY A O 1
ATOM 824 N N . TYR A 1 103 ? 17.008 67.083 26.801 1.00 23.11 96 TYR A N 1
ATOM 825 C CA . TYR A 1 103 ? 16.052 67.757 27.626 1.00 23.01 96 TYR A CA 1
ATOM 826 C C . TYR A 1 103 ? 14.721 67.049 27.703 1.00 22.49 96 TYR A C 1
ATOM 827 O O . TYR A 1 103 ? 14.345 66.333 26.780 1.00 22.72 96 TYR A O 1
ATOM 836 N N . LYS A 1 104 ? 14.004 67.333 28.779 1.00 23.50 97 LYS A N 1
ATOM 837 C CA . LYS A 1 104 ? 12.753 66.668 29.076 1.00 24.06 97 LYS A CA 1
ATOM 838 C C . LYS A 1 104 ? 11.542 67.340 28.434 1.00 22.91 97 LYS A C 1
ATOM 839 O O . LYS A 1 104 ? 10.621 66.653 28.050 1.00 22.93 97 LYS A O 1
ATOM 841 N N . VAL A 1 105 ? 11.559 68.669 28.340 1.00 22.10 98 VAL A N 1
ATOM 842 C CA . VAL A 1 105 ? 10.381 69.432 27.914 1.00 21.01 98 VAL A CA 1
ATOM 843 C C . VAL A 1 105 ? 10.401 69.570 26.390 1.00 19.42 98 VAL A C 1
ATOM 844 O O . VAL A 1 105 ? 11.350 70.083 25.820 1.00 18.68 98 VAL A O 1
ATOM 848 N N . PRO A 1 106 ? 9.359 69.047 25.720 1.00 18.70 99 PRO A N 1
ATOM 849 C CA . PRO A 1 106 ? 9.306 69.117 24.279 1.00 17.62 99 PRO A CA 1
ATOM 850 C C . PRO A 1 106 ? 8.721 70.442 23.771 1.00 16.39 99 PRO A C 1
ATOM 851 O O . PRO A 1 106 ? 8.150 71.229 24.537 1.00 17.40 99 PRO A O 1
ATOM 855 N N . PHE A 1 107 ? 8.874 70.650 22.475 1.00 15.49 100 PHE A N 1
ATOM 856 C CA . PHE A 1 107 ? 8.168 71.728 21.773 1.00 14.64 100 PHE A CA 1
ATOM 857 C C . PHE A 1 107 ? 6.699 71.349 21.595 1.00 14.91 100 PHE A C 1
ATOM 858 O O . PHE A 1 107 ? 6.278 70.227 21.902 1.00 15.15 100 PHE A O 1
ATOM 866 N N . ALA A 1 108 ? 5.925 72.287 21.065 1.00 14.19 101 ALA A N 1
ATOM 867 C CA . ALA A 1 108 ? 4.518 72.048 20.717 1.00 14.62 101 ALA A CA 1
ATOM 868 C C . ALA A 1 108 ? 4.402 70.812 19.842 1.00 14.85 101 ALA A C 1
ATOM 869 O O . ALA A 1 108 ? 5.216 70.580 18.946 1.00 13.90 101 ALA A O 1
ATOM 871 N N . VAL A 1 109 ? 3.381 70.003 20.138 1.00 16.01 102 VAL A N 1
ATOM 872 C CA . VAL A 1 109 ? 3.116 68.790 19.394 1.00 16.94 102 VAL A CA 1
ATOM 873 C C . VAL A 1 109 ? 1.896 68.939 18.497 1.00 17.61 102 VAL A C 1
ATOM 874 O O . VAL A 1 109 ? 0.846 69.346 18.976 1.00 18.96 102 VAL A O 1
ATOM 878 N N . GLY A 1 110 ? 2.083 68.617 17.223 1.00 18.45 103 GLY A N 1
ATOM 879 C CA . GLY A 1 110 ? 0.997 68.550 16.219 1.00 20.23 103 GLY A CA 1
ATOM 880 C C . GLY A 1 110 ? 0.199 69.828 16.157 1.00 20.79 103 GLY A C 1
ATOM 881 O O . GLY A 1 110 ? 0.756 70.876 15.905 1.00 20.64 103 GLY A O 1
ATOM 882 N N . SER A 1 111 ? -1.106 69.731 16.372 1.00 22.72 104 SER A N 1
ATOM 883 C CA . SER A 1 111 ? -1.993 70.919 16.301 1.00 23.09 104 SER A CA 1
ATOM 884 C C . SER A 1 111 ? -1.778 71.988 17.402 1.00 22.17 104 SER A C 1
ATOM 885 O O . SER A 1 111 ? -2.288 73.125 17.306 1.00 21.11 104 SER A O 1
ATOM 888 N N . GLN A 1 112 ? -1.004 71.665 18.452 1.00 20.10 105 GLN A N 1
ATOM 889 C CA . GLN A 1 112 ? -0.577 72.695 19.391 1.00 19.31 105 GLN A CA 1
ATOM 890 C C . GLN A 1 112 ? 0.167 73.823 18.670 1.00 17.15 105 GLN A C 1
ATOM 891 O O . GLN A 1 112 ? 0.171 74.961 19.132 1.00 17.00 105 GLN A O 1
ATOM 897 N N . ILE A 1 113 ? 0.841 73.492 17.578 1.00 16.63 106 ILE A N 1
ATOM 898 C CA . ILE A 1 113 ? 1.633 74.492 16.851 1.00 15.70 106 ILE A CA 1
ATOM 899 C C . ILE A 1 113 ? 0.676 75.561 16.362 1.00 16.26 106 ILE A C 1
ATOM 900 O O . ILE A 1 113 ? 0.907 76.729 16.587 1.00 15.31 106 ILE A O 1
ATOM 905 N N . GLN A 1 114 ? -0.391 75.151 15.693 1.00 18.02 107 GLN A N 1
ATOM 906 C CA . GLN A 1 114 ? -1.359 76.139 15.166 1.00 20.32 107 GLN A CA 1
ATOM 907 C C . GLN A 1 114 ? -2.069 76.895 16.283 1.00 19.73 107 GLN A C 1
ATOM 908 O O . GLN A 1 114 ? -2.265 78.126 16.189 1.00 19.63 107 GLN A O 1
ATOM 914 N N . ARG A 1 115 ? -2.445 76.174 17.334 1.00 19.63 108 ARG A N 1
ATOM 915 C CA . ARG A 1 115 ? -3.155 76.779 18.459 1.00 19.95 108 ARG A CA 1
ATOM 916 C C . ARG A 1 115 ? -2.291 77.823 19.161 1.00 18.45 108 ARG A C 1
ATOM 917 O O . ARG A 1 115 ? -2.768 78.904 19.516 1.00 18.48 108 ARG A O 1
ATOM 925 N N . GLU A 1 116 ? -1.013 77.501 19.366 1.00 16.76 109 GLU A N 1
ATOM 926 C CA . GLU A 1 116 ? -0.113 78.460 19.984 1.00 16.46 109 GLU A CA 1
ATOM 927 C C . GLU A 1 116 ? 0.155 79.676 19.108 1.00 15.40 109 GLU A C 1
ATOM 928 O O . GLU A 1 116 ? 0.259 80.774 19.622 1.00 15.32 109 GLU A O 1
ATOM 934 N N . LEU A 1 117 ? 0.307 79.493 17.809 1.00 15.49 110 LEU A N 1
ATOM 935 C CA . LEU A 1 117 ? 0.508 80.637 16.923 1.00 15.32 110 LEU A CA 1
ATOM 936 C C . LEU A 1 117 ? -0.752 81.500 16.894 1.00 15.75 110 LEU A C 1
ATOM 937 O O . LEU A 1 117 ? -0.627 82.728 16.878 1.00 16.16 110 LEU A O 1
ATOM 942 N N . LYS A 1 118 ? -1.938 80.882 16.900 1.00 16.60 111 LYS A N 1
ATOM 943 C CA . LYS A 1 118 ? -3.208 81.647 16.983 1.00 17.30 111 LYS A CA 1
ATOM 944 C C . LYS A 1 118 ? -3.291 82.468 18.254 1.00 17.72 111 LYS A C 1
ATOM 945 O O . LYS A 1 118 ? -3.642 83.662 18.214 1.00 17.88 111 LYS A O 1
ATOM 947 N N . LYS A 1 119 ? -2.938 81.862 19.389 1.00 17.64 112 LYS A N 1
ATOM 948 C CA . LYS A 1 119 ? -2.953 82.567 20.671 1.00 18.49 112 LYS A CA 1
ATOM 949 C C . LYS A 1 119 ? -1.993 83.745 20.676 1.00 18.12 112 LYS A C 1
ATOM 950 O O . LYS A 1 119 ? -2.321 84.819 21.193 1.00 18.50 112 LYS A O 1
ATOM 952 N N . LEU A 1 120 ? -0.809 83.554 20.084 1.00 17.37 113 LEU A N 1
ATOM 953 C CA . LEU A 1 120 ? 0.168 84.631 19.984 1.00 17.39 113 LEU A CA 1
ATOM 954 C C . LEU A 1 120 ? -0.340 85.776 19.113 1.00 17.28 113 LEU A C 1
ATOM 955 O O . LEU A 1 120 ? -0.224 86.938 19.500 1.00 17.51 113 LEU A O 1
ATOM 960 N N . GLU A 1 121 ? -0.937 85.434 17.965 1.00 17.68 114 GLU A N 1
ATOM 961 C CA . GLU A 1 121 ? -1.567 86.429 17.082 1.00 19.16 114 GLU A CA 1
ATOM 962 C C . GLU A 1 121 ? -2.565 87.275 17.829 1.00 20.43 114 GLU A C 1
ATOM 963 O O . GLU A 1 121 ? -2.566 88.494 17.737 1.00 21.28 114 GLU A O 1
ATOM 969 N N . GLN A 1 122 ? -3.437 86.615 18.559 1.00 20.99 115 GLN A N 1
ATOM 970 C CA . GLN A 1 122 ? -4.450 87.322 19.322 1.00 22.32 115 GLN A CA 1
ATOM 971 C C . GLN A 1 122 ? -3.854 88.219 20.398 1.00 22.37 115 GLN A C 1
ATOM 972 O O . GLN A 1 122 ? -4.350 89.341 20.638 1.00 22.36 115 GLN A O 1
ATOM 978 N N . ARG A 1 123 ? -2.800 87.743 21.059 1.00 21.01 116 ARG A N 1
ATOM 979 C CA . ARG A 1 123 ? -2.139 88.546 22.085 1.00 22.01 116 ARG A CA 1
ATOM 980 C C . ARG A 1 123 ? -1.498 89.790 21.439 1.00 20.35 116 ARG A C 1
ATOM 981 O O . ARG A 1 123 ? -1.622 90.930 21.964 1.00 20.42 116 ARG A O 1
ATOM 989 N N . LEU A 1 124 ? -0.849 89.610 20.276 1.00 19.09 117 LEU A N 1
ATOM 990 C CA . LEU A 1 124 ? -0.223 90.752 19.606 1.00 18.50 117 LEU A CA 1
ATOM 991 C C . LEU A 1 124 ? -1.274 91.761 19.173 1.00 19.29 117 LEU A C 1
ATOM 992 O O . LEU A 1 124 ? -1.082 92.965 19.331 1.00 19.76 117 LEU A O 1
ATOM 997 N N . THR A 1 125 ? -2.397 91.282 18.651 1.00 19.98 118 THR A N 1
ATOM 998 C CA . THR A 1 125 ? -3.462 92.205 18.247 1.00 21.45 118 THR A CA 1
ATOM 999 C C . THR A 1 125 ? -3.992 92.957 19.457 1.00 22.26 118 THR A C 1
ATOM 1000 O O . THR A 1 125 ? -4.184 94.185 19.413 1.00 21.75 118 THR A O 1
ATOM 1004 N N . ALA A 1 126 ? -4.214 92.247 20.554 1.00 22.77 119 ALA A N 1
ATOM 1005 C CA . ALA A 1 126 ? -4.764 92.906 21.751 1.00 23.59 119 ALA A CA 1
ATOM 1006 C C . ALA A 1 126 ? -3.809 93.964 22.300 1.00 23.57 119 ALA A C 1
ATOM 1007 O O . ALA A 1 126 ? -4.235 94.969 22.864 1.00 24.86 119 ALA A O 1
ATOM 1009 N N . LYS A 1 127 ? -2.503 93.717 22.167 1.00 22.38 120 LYS A N 1
ATOM 1010 C CA . LYS A 1 127 ? -1.509 94.645 22.658 1.00 22.65 120 LYS A CA 1
ATOM 1011 C C . LYS A 1 127 ? -1.016 95.601 21.590 1.00 21.47 120 LYS A C 1
ATOM 1012 O O . LYS A 1 127 ? 0.002 96.255 21.785 1.00 20.55 120 LYS A O 1
ATOM 1018 N N . ASN A 1 128 ? -1.763 95.748 20.506 1.00 20.70 121 ASN A N 1
ATOM 1019 C CA . ASN A 1 128 ? -1.418 96.675 19.462 1.00 20.80 121 ASN A CA 1
ATOM 1020 C C . ASN A 1 128 ? 0.037 96.509 18.981 1.00 19.59 121 ASN A C 1
ATOM 1021 O O . ASN A 1 128 ? 0.760 97.481 18.829 1.00 19.48 121 ASN A O 1
ATOM 1026 N N . ASN A 1 129 ? 0.420 95.261 18.740 1.00 18.60 122 ASN A N 1
ATOM 1027 C CA . ASN A 1 129 ? 1.763 94.890 18.282 1.00 18.46 122 ASN A CA 1
ATOM 1028 C C . ASN A 1 129 ? 2.875 95.466 19.131 1.00 17.84 122 ASN A C 1
ATOM 1029 O O . ASN A 1 129 ? 3.953 95.799 18.617 1.00 17.95 122 ASN A O 1
ATOM 1034 N N . LEU A 1 130 ? 2.620 95.553 20.434 1.00 17.36 123 LEU A N 1
ATOM 1035 C CA . LEU A 1 130 ? 3.564 96.098 21.403 1.00 17.38 123 LEU A CA 1
ATOM 1036 C C . LEU A 1 130 ? 3.934 97.562 21.216 1.00 18.29 123 LEU A C 1
ATOM 1037 O O . LEU A 1 130 ? 4.938 97.997 21.760 1.00 18.03 123 LEU A O 1
ATOM 1042 N N . GLN A 1 131 ? 3.106 98.331 20.507 1.00 19.56 124 GLN A N 1
ATOM 1043 C CA . GLN A 1 131 ? 3.290 99.773 20.422 1.00 21.52 124 GLN A CA 1
ATOM 1044 C C . GLN A 1 131 ? 2.906 100.474 21.728 1.00 21.58 124 GLN A C 1
ATOM 1045 O O . GLN A 1 131 ? 2.150 99.943 22.546 1.00 21.71 124 GLN A O 1
ATOM 1051 N N . GLY A 1 132 ? 3.466 101.661 21.956 1.00 21.65 125 GLY A N 1
ATOM 1052 C CA . GLY A 1 132 ? 3.093 102.456 23.095 1.00 22.69 125 GLY A CA 1
ATOM 1053 C C . GLY A 1 132 ? 3.615 101.986 24.430 1.00 23.20 125 GLY A C 1
ATOM 1054 O O . GLY A 1 132 ? 3.057 102.293 25.481 1.00 23.93 125 GLY A O 1
ATOM 1055 N N . LEU A 1 133 ? 4.693 101.215 24.417 1.00 22.09 126 LEU A N 1
ATOM 1056 C CA . LEU A 1 133 ? 5.294 100.735 25.646 1.00 22.60 126 LEU A CA 1
ATOM 1057 C C . LEU A 1 133 ? 6.554 101.491 26.013 1.00 23.51 126 LEU A C 1
ATOM 1058 O O . LEU A 1 133 ? 7.282 102.015 25.146 1.00 24.12 126 LEU A O 1
ATOM 1063 N N . SER A 1 134 ? 6.838 101.484 27.305 1.00 23.16 127 SER A N 1
ATOM 1064 C CA . SER A 1 134 ? 8.110 101.920 27.813 1.00 24.25 127 SER A CA 1
ATOM 1065 C C . SER A 1 134 ? 9.162 100.925 27.348 1.00 23.18 127 SER A C 1
ATOM 1066 O O . SER A 1 134 ? 8.854 99.775 26.968 1.00 21.78 127 SER A O 1
ATOM 1069 N N . ARG A 1 135 ? 10.407 101.344 27.427 1.00 24.03 128 ARG A N 1
ATOM 1070 C CA . ARG A 1 135 ? 11.506 100.465 27.039 1.00 23.88 128 ARG A CA 1
ATOM 1071 C C . ARG A 1 135 ? 11.546 99.171 27.849 1.00 23.73 128 ARG A C 1
ATOM 1072 O O . ARG A 1 135 ? 11.707 98.081 27.279 1.00 22.27 128 ARG A O 1
ATOM 1080 N N . GLN A 1 136 ? 11.383 99.292 29.161 1.00 25.13 129 GLN A N 1
ATOM 1081 C CA . GLN A 1 136 ? 11.383 98.120 30.049 1.00 25.17 129 GLN A CA 1
ATOM 1082 C C . GLN A 1 136 ? 10.213 97.190 29.699 1.00 24.29 129 GLN A C 1
ATOM 1083 O O . GLN A 1 136 ? 10.382 95.980 29.591 1.00 23.21 129 GLN A O 1
ATOM 1085 N N . GLU A 1 137 ? 9.023 97.755 29.566 1.00 23.48 130 GLU A N 1
ATOM 1086 C CA . GLU A 1 137 ? 7.833 96.982 29.186 1.00 23.47 130 GLU A CA 1
ATOM 1087 C C . GLU A 1 137 ? 7.987 96.304 27.830 1.00 21.55 130 GLU A C 1
ATOM 1088 O O . GLU A 1 137 ? 7.554 95.156 27.632 1.00 20.72 130 GLU A O 1
ATOM 1094 N N . PHE A 1 138 ? 8.546 97.042 26.878 1.00 19.96 131 PHE A N 1
ATOM 1095 C CA . PHE A 1 138 ? 8.693 96.487 25.563 1.00 18.42 131 PHE A CA 1
ATOM 1096 C C . PHE A 1 138 ? 9.596 95.255 25.649 1.00 17.98 131 PHE A C 1
ATOM 1097 O O . PHE A 1 138 ? 9.291 94.195 25.077 1.00 17.11 131 PHE A O 1
ATOM 1105 N N . ALA A 1 139 ? 10.723 95.393 26.357 1.00 18.26 132 ALA A N 1
ATOM 1106 C CA . ALA A 1 139 ? 11.663 94.263 26.495 1.00 18.53 132 ALA A CA 1
ATOM 1107 C C . ALA A 1 139 ? 11.001 93.057 27.132 1.00 18.69 132 ALA A C 1
ATOM 1108 O O . ALA A 1 139 ? 11.194 91.924 26.658 1.00 18.27 132 ALA A O 1
ATOM 1110 N N . ALA A 1 140 ? 10.217 93.270 28.177 1.00 19.29 133 ALA A N 1
ATOM 1111 C CA . ALA A 1 140 ? 9.570 92.143 28.855 1.00 19.83 133 ALA A CA 1
ATOM 1112 C C . ALA A 1 140 ? 8.551 91.478 27.931 1.00 19.38 133 ALA A C 1
ATOM 1113 O O . ALA A 1 140 ? 8.428 90.252 27.887 1.00 20.46 133 ALA A O 1
ATOM 1115 N N . ASN A 1 141 ? 7.812 92.289 27.182 1.00 18.95 134 ASN A N 1
ATOM 1116 C CA . ASN A 1 141 ? 6.786 91.762 26.326 1.00 18.46 134 ASN A CA 1
ATOM 1117 C C . ASN A 1 141 ? 7.414 91.049 25.129 1.00 17.38 134 ASN A C 1
ATOM 1118 O O . ASN A 1 141 ? 6.906 90.008 24.705 1.00 16.53 134 ASN A O 1
ATOM 1123 N N . ALA A 1 142 ? 8.501 91.605 24.609 1.00 16.40 135 ALA A N 1
ATOM 1124 C CA . ALA A 1 142 ? 9.185 90.977 23.466 1.00 16.23 135 ALA A CA 1
ATOM 1125 C C . ALA A 1 142 ? 9.707 89.635 23.893 1.00 16.26 135 ALA A C 1
ATOM 1126 O O . ALA A 1 142 ? 9.650 88.648 23.122 1.00 15.67 135 ALA A O 1
ATOM 1128 N N . ALA A 1 143 ? 10.218 89.567 25.123 1.00 16.72 136 ALA A N 1
ATOM 1129 C CA . ALA A 1 143 ? 10.745 88.288 25.638 1.00 17.38 136 ALA A CA 1
ATOM 1130 C C . ALA A 1 143 ? 9.640 87.244 25.736 1.00 17.77 136 ALA A C 1
ATOM 1131 O O . ALA A 1 143 ? 9.878 86.067 25.418 1.00 17.44 136 ALA A O 1
ATOM 1133 N N . GLU A 1 144 ? 8.446 87.661 26.175 1.00 18.55 137 GLU A N 1
ATOM 1134 C CA . GLU A 1 144 ? 7.304 86.736 26.238 1.00 19.67 137 GLU A CA 1
ATOM 1135 C C . GLU A 1 144 ? 6.885 86.250 24.845 1.00 18.03 137 GLU A C 1
ATOM 1136 O O . GLU A 1 144 ? 6.543 85.084 24.654 1.00 18.14 137 GLU A O 1
ATOM 1142 N N . VAL A 1 145 ? 6.898 87.136 23.865 1.00 16.57 138 VAL A N 1
ATOM 1143 C CA . VAL A 1 145 ? 6.564 86.737 22.510 1.00 15.73 138 VAL A CA 1
ATOM 1144 C C . VAL A 1 145 ? 7.604 85.706 22.051 1.00 14.87 138 VAL A C 1
ATOM 1145 O O . VAL A 1 145 ? 7.279 84.666 21.452 1.00 14.37 138 VAL A O 1
ATOM 1149 N N . PHE A 1 146 ? 8.869 85.985 22.326 1.00 14.80 139 PHE A N 1
ATOM 1150 C CA . PHE A 1 146 ? 9.943 85.083 21.885 1.00 14.91 139 PHE A CA 1
ATOM 1151 C C . PHE A 1 146 ? 9.825 83.717 22.550 1.00 15.18 139 PHE A C 1
ATOM 1152 O O . PHE A 1 146 ? 10.017 82.685 21.897 1.00 14.62 139 PHE A O 1
ATOM 1160 N N . THR A 1 147 ? 9.557 83.686 23.843 1.00 15.94 140 THR A N 1
ATOM 1161 C CA . THR A 1 147 ? 9.428 82.369 24.492 1.00 16.53 140 THR A CA 1
ATOM 1162 C C . THR A 1 147 ? 8.215 81.612 23.935 1.00 15.43 140 THR A C 1
ATOM 1163 O O . THR A 1 147 ? 8.276 80.398 23.781 1.00 15.43 140 THR A O 1
ATOM 1167 N N . ALA A 1 148 ? 7.129 82.315 23.612 1.00 14.88 141 ALA A N 1
ATOM 1168 C CA . ALA A 1 148 ? 5.991 81.669 22.963 1.00 14.45 141 ALA A CA 1
ATOM 1169 C C . ALA A 1 148 ? 6.380 81.077 21.612 1.00 13.92 141 ALA A C 1
ATOM 1170 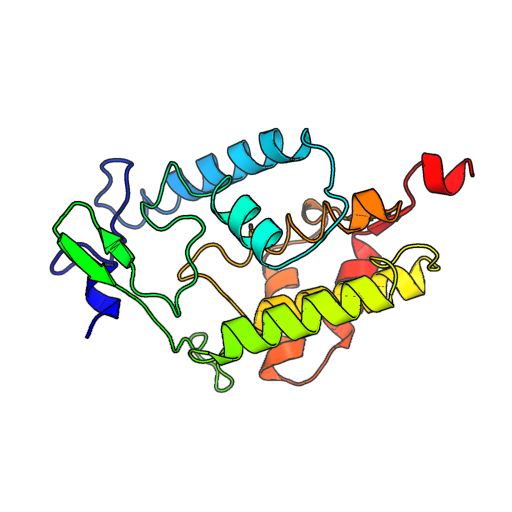O O . ALA A 1 148 ? 6.027 79.932 21.286 1.00 13.94 141 ALA A O 1
ATOM 1172 N N . LEU A 1 149 ? 7.133 81.834 20.828 1.00 13.59 142 LEU A N 1
ATOM 1173 C CA . LEU A 1 149 ? 7.620 81.318 19.547 1.00 13.44 142 LEU A CA 1
ATOM 1174 C C . LEU A 1 149 ? 8.538 80.125 19.735 1.00 13.34 142 LEU A C 1
ATOM 1175 O O . LEU A 1 149 ? 8.454 79.130 18.971 1.00 13.11 142 LEU A O 1
ATOM 1180 N N . ASP A 1 150 ? 9.407 80.215 20.732 1.00 13.63 143 ASP A N 1
ATOM 1181 C CA . ASP A 1 150 ? 10.366 79.130 21.006 1.00 14.08 143 ASP A CA 1
ATOM 1182 C C . ASP A 1 150 ? 9.627 77.836 21.249 1.00 14.14 143 ASP A C 1
ATOM 1183 O O . ASP A 1 150 ? 10.018 76.802 20.705 1.00 13.79 143 ASP A O 1
ATOM 1188 N N . HIS A 1 151 ? 8.588 77.881 22.077 1.00 13.87 144 HIS A N 1
ATOM 1189 C CA . HIS A 1 151 ? 7.857 76.678 22.403 1.00 14.00 144 HIS A CA 1
ATOM 1190 C C . HIS A 1 151 ? 7.112 76.150 21.191 1.00 13.62 144 HIS A C 1
ATOM 1191 O O . HIS A 1 151 ? 7.069 74.943 20.977 1.00 13.74 144 HIS A O 1
ATOM 1198 N N . ALA A 1 152 ? 6.513 77.034 20.412 1.00 12.87 145 ALA A N 1
ATOM 1199 C CA . ALA A 1 152 ? 5.760 76.575 19.232 1.00 12.75 145 ALA A CA 1
ATOM 1200 C C . ALA A 1 152 ? 6.664 75.859 18.209 1.00 12.60 145 ALA A C 1
ATOM 1201 O O . ALA A 1 152 ? 6.264 74.856 17.610 1.00 12.44 145 ALA A O 1
ATOM 1203 N N . HIS A 1 153 ? 7.875 76.389 18.012 1.00 12.22 146 HIS A N 1
ATOM 1204 C CA . HIS A 1 153 ? 8.892 75.766 17.176 1.00 12.31 146 HIS A CA 1
ATOM 1205 C C . HIS A 1 153 ? 8.291 75.228 15.880 1.00 11.89 146 HIS A C 1
ATOM 1206 O O . HIS A 1 153 ? 8.324 74.023 15.630 1.00 12.45 146 HIS A O 1
ATOM 1213 N N . PRO A 1 154 ? 7.675 76.103 15.069 1.00 11.21 147 PRO A N 1
ATOM 1214 C CA . PRO A 1 154 ? 6.762 75.599 14.046 1.00 11.31 147 PRO A CA 1
ATOM 1215 C C . PRO A 1 154 ? 7.343 74.852 12.877 1.00 11.16 147 PRO A C 1
ATOM 1216 O O . PRO A 1 154 ? 6.588 74.192 12.179 1.00 11.44 147 PRO A O 1
ATOM 1220 N N . PHE A 1 155 ? 8.651 74.979 12.653 1.00 10.81 148 PHE A N 1
ATOM 1221 C CA . PHE A 1 155 ? 9.301 74.427 11.466 1.00 10.89 148 PHE A CA 1
ATOM 1222 C C . PHE A 1 155 ? 10.217 73.255 11.789 1.00 11.16 148 PHE A C 1
ATOM 1223 O O . PHE A 1 155 ? 10.735 73.132 12.887 1.00 11.05 148 PHE A O 1
ATOM 1231 N N . ARG A 1 156 ? 10.461 72.437 10.790 1.00 11.27 149 ARG A N 1
ATOM 1232 C CA . ARG A 1 156 ? 11.379 71.310 10.989 1.00 11.97 149 ARG A CA 1
ATOM 1233 C C . ARG A 1 156 ? 12.801 71.786 11.349 1.00 12.54 149 ARG A C 1
ATOM 1234 O O . ARG A 1 156 ? 13.498 71.126 12.137 1.00 13.17 149 ARG A O 1
ATOM 1242 N N . LYS A 1 157 ? 13.214 72.904 10.763 1.00 12.70 150 LYS A N 1
ATOM 1243 C CA . LYS A 1 157 ? 14.490 73.535 11.034 1.00 13.79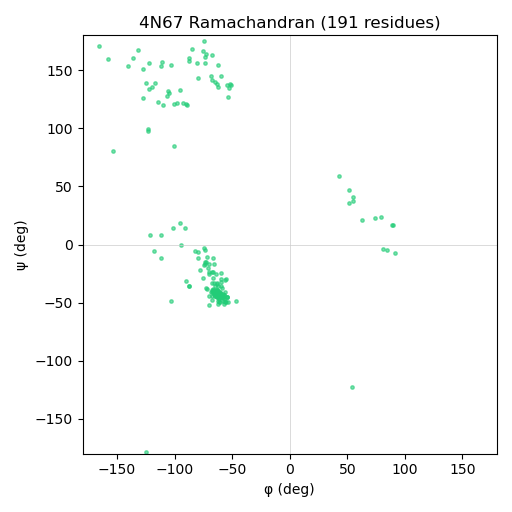 150 LYS A CA 1
ATOM 1244 C C . LYS A 1 157 ? 14.390 75.002 10.648 1.00 12.20 150 LYS A C 1
ATOM 1245 O O . LYS A 1 157 ? 13.492 75.367 9.868 1.00 11.89 150 LYS A O 1
ATOM 1251 N N . GLY A 1 158 ? 15.287 75.825 11.200 1.00 11.95 151 GLY A N 1
ATOM 1252 C CA . GLY A 1 158 ? 15.322 77.249 10.865 1.00 11.84 151 GLY A CA 1
ATOM 1253 C C . GLY A 1 158 ? 14.440 78.086 11.763 1.00 11.38 151 GLY A C 1
ATOM 1254 O O . GLY A 1 158 ? 14.152 79.241 11.452 1.00 11.22 151 GLY A O 1
ATOM 1255 N N . ASN A 1 159 ? 14.036 77.548 12.901 1.00 11.22 152 ASN A N 1
ATOM 1256 C CA . ASN A 1 159 ? 13.160 78.301 13.796 1.00 11.18 152 ASN A CA 1
ATOM 1257 C C . ASN A 1 159 ? 13.830 79.558 14.383 1.00 11.01 152 ASN A C 1
ATOM 1258 O O . ASN A 1 159 ? 13.231 80.623 14.403 1.00 11.72 152 ASN A O 1
ATOM 1263 N N . GLY A 1 160 ? 15.076 79.422 14.821 1.00 11.91 153 GLY A N 1
ATOM 1264 C CA . GLY A 1 160 ? 15.740 80.536 15.470 1.00 12.03 153 GLY A CA 1
ATOM 1265 C C . GLY A 1 160 ? 15.871 81.756 14.559 1.00 12.07 153 GLY A C 1
ATOM 1266 O O . GLY A 1 160 ? 15.546 82.881 14.934 1.00 12.39 153 GLY A O 1
ATOM 1267 N N A ARG A 1 161 ? 16.379 81.535 13.347 0.50 12.33 154 ARG A N 1
ATOM 1268 N N B ARG A 1 161 ? 16.347 81.533 13.343 0.50 11.47 154 ARG A N 1
ATOM 1269 C CA A ARG A 1 161 ? 16.648 82.617 12.408 0.50 12.93 154 ARG A CA 1
ATOM 1270 C CA B ARG A 1 161 ? 16.515 82.601 12.381 0.50 11.38 154 ARG A CA 1
ATOM 1271 C C A ARG A 1 161 ? 15.354 83.282 11.972 0.50 12.60 154 ARG A C 1
ATOM 1272 C C B ARG A 1 161 ? 15.201 83.304 12.093 0.50 11.17 154 ARG A C 1
ATOM 1273 O O A ARG A 1 161 ? 15.217 84.501 11.952 0.50 11.68 154 ARG A O 1
ATOM 1274 O O B ARG A 1 161 ? 15.141 84.520 11.914 0.50 10.41 154 ARG A O 1
ATOM 1289 C CA . THR A 1 162 ? 12.826 83.026 11.527 1.00 10.06 155 THR A CA 1
ATOM 1290 C C . THR A 1 162 ? 12.289 83.821 12.697 1.00 9.91 155 THR A C 1
ATOM 1291 O O . THR A 1 162 ? 11.745 84.900 12.490 1.00 9.46 155 THR A O 1
ATOM 1295 N N . GLN A 1 163 ? 12.401 83.268 13.896 1.00 10.61 156 GLN A N 1
ATOM 1296 C CA . GLN A 1 163 ? 11.848 83.948 15.097 1.00 11.44 156 GLN A CA 1
ATOM 1297 C C . GLN A 1 163 ? 12.576 85.245 15.366 1.00 11.02 156 GLN A C 1
ATOM 1298 O O . GLN A 1 163 ? 11.953 86.268 15.713 1.00 11.12 156 GLN A O 1
ATOM 1304 N N . ARG A 1 164 ? 13.904 85.237 15.231 1.00 11.39 157 ARG A N 1
ATOM 1305 C CA . ARG A 1 164 ? 14.689 86.461 15.439 1.00 11.69 157 ARG A CA 1
ATOM 1306 C C . ARG A 1 164 ? 14.301 87.540 14.436 1.00 11.14 157 ARG A C 1
ATOM 1307 O O . ARG A 1 164 ? 14.142 88.701 14.799 1.00 11.01 157 ARG A O 1
ATOM 1315 N N . MET A 1 165 ? 14.086 87.183 13.169 1.00 10.15 158 MET A N 1
ATOM 1316 C CA . MET A 1 165 ? 13.674 88.177 12.189 1.00 10.38 158 MET A CA 1
ATOM 1317 C C . MET A 1 165 ? 12.268 88.704 12.498 1.00 9.75 158 MET A C 1
ATOM 1318 O O . MET A 1 165 ? 11.985 89.886 12.378 1.00 10.32 158 MET A O 1
ATOM 1323 N N . PHE A 1 166 ? 11.371 87.822 12.904 1.00 9.84 159 PHE A N 1
ATOM 1324 C CA . PHE A 1 166 ? 10.047 88.262 13.298 1.00 9.89 159 PHE A CA 1
ATOM 1325 C C . PHE A 1 166 ? 10.157 89.336 14.385 1.00 10.42 159 PHE A C 1
ATOM 1326 O O . PHE A 1 166 ? 9.483 90.366 14.336 1.00 10.57 159 PHE A O 1
ATOM 1334 N N . MET A 1 167 ? 11.016 89.081 15.368 1.00 10.81 160 MET A N 1
ATOM 1335 C CA . MET A 1 167 ? 11.205 90.075 16.432 1.00 11.59 160 MET A CA 1
ATOM 1336 C C . MET A 1 167 ? 11.813 91.360 15.945 1.00 11.80 160 MET A C 1
ATOM 1337 O O . MET A 1 167 ? 11.396 92.444 16.368 1.00 11.77 160 MET A O 1
ATOM 1342 N N . GLU A 1 168 ? 12.778 91.274 15.034 1.00 11.71 161 GLU A N 1
ATOM 1343 C CA . GLU A 1 168 ? 13.358 92.499 14.502 1.00 12.79 161 GLU A CA 1
ATOM 1344 C C . GLU A 1 168 ? 12.295 93.382 13.870 1.00 12.45 161 GLU A C 1
ATOM 1345 O O . GLU A 1 168 ? 12.251 94.592 14.090 1.00 12.41 161 GLU A O 1
ATOM 1351 N N A LYS A 1 169 ? 11.396 92.773 13.099 0.60 12.40 162 LYS A N 1
ATOM 1352 N N B LYS A 1 169 ? 11.414 92.754 13.098 0.40 12.02 162 LYS A N 1
ATOM 1353 C CA A LYS A 1 169 ? 10.392 93.544 12.404 0.60 13.04 162 LYS A CA 1
ATOM 1354 C CA B LYS A 1 169 ? 10.376 93.454 12.385 0.40 12.25 162 LYS A CA 1
ATOM 1355 C C A LYS A 1 169 ? 9.274 94.019 13.331 0.60 12.64 162 LYS A C 1
ATOM 1356 C C B LYS A 1 169 ? 9.292 93.998 13.318 0.40 12.30 162 LYS A C 1
ATOM 1357 O O A LYS A 1 169 ? 8.784 95.140 13.199 0.60 12.81 162 LYS A O 1
ATOM 1358 O O B LYS A 1 169 ? 8.833 95.130 13.164 0.40 12.59 162 LYS A O 1
ATOM 1369 N N . LEU A 1 170 ? 8.894 93.186 14.292 1.00 12.29 163 LEU A N 1
ATOM 1370 C CA . LEU A 1 170 ? 7.929 93.597 15.316 1.00 12.72 163 LEU A CA 1
ATOM 1371 C C . LEU A 1 170 ? 8.470 94.808 16.084 1.00 13.27 163 LEU A C 1
ATOM 1372 O O . LEU A 1 170 ? 7.771 95.802 16.305 1.00 13.47 163 LEU A O 1
ATOM 1377 N N . GLY A 1 171 ? 9.732 94.728 16.492 1.00 13.44 164 GLY A N 1
ATOM 1378 C CA . GLY A 1 171 ? 10.391 95.845 17.150 1.00 14.74 164 GLY A CA 1
ATOM 1379 C C . GLY A 1 171 ? 10.358 97.113 16.310 1.00 15.51 164 GLY A C 1
ATOM 1380 O O . GLY A 1 171 ? 9.965 98.182 16.775 1.00 15.98 164 GLY A O 1
ATOM 1381 N N . GLN A 1 172 ? 10.742 96.963 15.047 1.00 16.01 165 GLN A N 1
ATOM 1382 C CA . GLN A 1 172 ? 10.824 98.080 14.131 1.00 17.67 165 GLN A CA 1
ATOM 1383 C C . GLN A 1 172 ? 9.492 98.796 14.015 1.00 18.18 165 GLN A C 1
ATOM 1384 O O . GLN A 1 172 ? 9.427 100.034 14.071 1.00 19.53 165 GLN A O 1
ATOM 1390 N N . ALA A 1 173 ? 8.422 98.032 13.913 1.00 18.02 166 ALA A N 1
ATOM 1391 C CA . ALA A 1 173 ? 7.120 98.652 13.799 1.00 19.18 166 ALA A CA 1
ATOM 1392 C C . ALA A 1 173 ? 6.666 99.314 15.116 1.00 20.50 166 ALA A C 1
ATOM 1393 O O . ALA A 1 173 ? 5.794 100.195 15.086 1.00 22.51 166 ALA A O 1
ATOM 1395 N N . ALA A 1 174 ? 7.245 98.910 16.248 1.00 20.06 167 ALA A N 1
ATOM 1396 C CA . ALA A 1 174 ? 6.905 99.444 17.583 1.00 21.02 167 ALA A CA 1
ATOM 1397 C C . ALA A 1 174 ? 7.825 100.570 17.988 1.00 22.16 167 ALA A C 1
ATOM 1398 O O . ALA A 1 174 ? 7.647 101.100 19.102 1.00 23.57 167 ALA A O 1
ATOM 1400 N N . GLY A 1 175 ? 8.786 100.913 17.123 1.00 20.93 168 GLY A N 1
ATOM 1401 C CA . GLY A 1 175 ? 9.766 101.980 17.401 1.00 21.78 168 GLY A CA 1
ATOM 1402 C C . GLY A 1 175 ? 11.040 101.547 18.111 1.00 21.48 168 GLY A C 1
ATOM 1403 O O . GLY A 1 175 ? 11.774 102.383 18.620 1.00 22.94 168 GLY A O 1
ATOM 1404 N N . TYR A 1 176 ? 11.342 100.262 18.117 1.00 19.56 169 TYR A N 1
ATOM 1405 C CA . TYR A 1 176 ? 12.551 99.759 18.801 1.00 19.50 169 TYR A CA 1
ATOM 1406 C C . TYR A 1 176 ? 13.436 98.956 17.860 1.00 19.09 169 TYR A C 1
ATOM 1407 O O . TYR A 1 176 ? 12.938 98.153 17.043 1.00 19.83 169 TYR A O 1
ATOM 1416 N N . LYS A 1 177 ? 14.750 99.156 17.966 1.00 18.73 170 LYS A N 1
ATOM 1417 C CA . LYS A 1 177 ? 15.714 98.380 17.222 1.00 18.59 170 LYS A CA 1
ATOM 1418 C C . LYS A 1 177 ? 16.131 97.214 18.105 1.00 17.50 170 LYS A C 1
ATOM 1419 O O . LYS A 1 177 ? 16.635 97.428 19.184 1.00 17.75 170 LYS A O 1
ATOM 1425 N N . ILE A 1 178 ? 15.930 95.982 17.631 1.00 15.66 171 ILE A N 1
ATOM 1426 C CA . ILE A 1 178 ? 16.356 94.769 18.354 1.00 15.94 171 ILE A CA 1
ATOM 1427 C C . ILE A 1 178 ? 17.510 94.194 17.550 1.00 16.68 171 ILE A C 1
ATOM 1428 O O . ILE A 1 178 ? 17.333 93.875 16.373 1.00 16.95 171 ILE A O 1
ATOM 1433 N N . ASP A 1 179 ? 18.683 94.079 18.181 1.00 18.67 172 ASP A N 1
ATOM 1434 C CA . ASP A 1 179 ? 19.929 93.697 17.467 1.00 19.34 172 ASP A CA 1
ATOM 1435 C C . ASP A 1 179 ? 20.556 92.460 18.093 1.00 19.46 172 ASP A C 1
ATOM 1436 O O . ASP A 1 179 ? 21.299 92.538 19.083 1.00 19.83 172 ASP A O 1
ATOM 1441 N N . PHE A 1 180 ? 20.282 91.302 17.502 1.00 18.67 173 PHE A N 1
ATOM 1442 C CA . PHE A 1 180 ? 20.722 90.042 18.095 1.00 18.79 173 PHE A CA 1
ATOM 1443 C C . PHE A 1 180 ? 22.204 89.815 17.944 1.00 20.37 173 PHE A C 1
ATOM 1444 O O . PHE A 1 180 ? 22.749 88.974 18.635 1.00 21.54 173 PHE A O 1
ATOM 1452 N N . SER A 1 181 ? 22.818 90.592 17.056 1.00 21.19 174 SER A N 1
ATOM 1453 C CA . SER A 1 181 ? 24.282 90.539 16.851 1.00 23.03 174 SER A CA 1
ATOM 1454 C C . SER A 1 181 ? 25.056 91.006 18.073 1.00 24.77 174 SER A C 1
ATOM 1455 O O . SER A 1 181 ? 26.265 90.746 18.184 1.00 25.88 174 SER A O 1
ATOM 1458 N N . LEU A 1 182 ? 24.392 91.698 18.997 1.00 24.09 175 LEU A N 1
ATOM 1459 C CA . LEU A 1 182 ? 25.021 92.163 20.231 1.00 24.47 175 LEU A CA 1
ATOM 1460 C C . LEU A 1 182 ? 25.320 91.063 21.245 1.00 25.97 175 LEU A C 1
ATOM 1461 O O . LEU A 1 182 ? 26.029 91.304 22.224 1.00 26.58 175 LEU A O 1
ATOM 1466 N N . ILE A 1 183 ? 24.802 89.860 21.015 1.00 25.29 176 ILE A N 1
ATOM 1467 C CA . ILE A 1 183 ? 24.998 88.741 21.928 1.00 27.27 176 ILE A CA 1
ATOM 1468 C C . ILE A 1 183 ? 25.423 87.495 21.168 1.00 27.70 176 ILE A C 1
ATOM 1469 O O . ILE A 1 183 ? 25.342 87.452 19.952 1.00 26.88 176 ILE A O 1
ATOM 1474 N N . THR A 1 184 ? 25.884 86.500 21.920 1.00 30.13 177 THR A N 1
ATOM 1475 C CA . THR A 1 184 ? 26.338 85.241 21.363 1.00 30.82 177 THR A CA 1
ATOM 1476 C C . THR A 1 184 ? 25.175 84.280 21.206 1.00 30.99 177 THR A C 1
ATOM 1477 O O . THR A 1 184 ? 24.148 84.435 21.854 1.00 30.24 177 THR A O 1
ATOM 1481 N N . LYS A 1 185 ? 25.354 83.276 20.354 1.00 31.47 178 LYS A N 1
ATOM 1482 C CA . LYS A 1 185 ? 24.424 82.152 20.255 1.00 30.15 178 LYS A CA 1
ATOM 1483 C C . LYS A 1 185 ? 24.243 81.474 21.609 1.00 30.87 178 LYS A C 1
ATOM 1484 O O . LYS A 1 185 ? 23.139 81.090 21.980 1.00 29.91 178 LYS A O 1
ATOM 1486 N N . GLU A 1 186 ? 25.335 81.319 22.344 1.00 30.46 179 GLU A N 1
ATOM 1487 C CA . GLU A 1 186 ? 25.300 80.626 23.617 1.00 32.26 179 GLU A CA 1
ATOM 1488 C C . GLU A 1 186 ? 24.373 81.332 24.585 1.00 29.19 179 GLU A C 1
ATOM 1489 O O . GLU A 1 186 ? 23.628 80.690 25.308 1.00 28.60 179 GLU A O 1
ATOM 1495 N N . ARG A 1 187 ? 24.425 82.668 24.613 1.00 28.13 180 ARG A N 1
ATOM 1496 C CA . ARG A 1 187 ? 23.558 83.422 25.483 1.00 26.49 180 ARG A CA 1
ATOM 1497 C C . ARG A 1 187 ? 22.082 83.258 25.084 1.00 23.14 180 ARG A C 1
ATOM 1498 O O . ARG A 1 187 ? 21.215 83.158 25.955 1.00 22.52 180 ARG A O 1
ATOM 1506 N N . MET A 1 188 ? 21.819 83.283 23.789 1.00 23.23 181 MET A N 1
ATOM 1507 C CA . MET A 1 188 ? 20.459 83.053 23.278 1.00 22.71 181 MET A CA 1
ATOM 1508 C C . MET A 1 188 ? 19.965 81.658 23.670 1.00 22.09 181 MET A C 1
ATOM 1509 O O . MET A 1 188 ? 18.865 81.495 24.185 1.00 20.67 181 MET A O 1
ATOM 1514 N N . THR A 1 189 ? 20.790 80.645 23.425 1.00 22.59 182 THR A N 1
ATOM 1515 C CA . THR A 1 189 ? 20.460 79.281 23.830 1.00 22.45 182 THR A CA 1
ATOM 1516 C C . THR A 1 189 ? 20.179 79.151 25.317 1.00 22.60 182 THR A C 1
ATOM 1517 O O . THR A 1 189 ? 19.169 78.563 25.716 1.00 22.85 182 THR A O 1
ATOM 1521 N N . TYR A 1 190 ? 21.062 79.711 26.153 1.00 22.55 183 TYR A N 1
ATOM 1522 C CA . TYR A 1 190 ? 20.875 79.705 27.582 1.00 24.15 183 TYR A CA 1
ATOM 1523 C C . TYR A 1 190 ? 19.537 80.308 27.951 1.00 22.94 183 TYR A C 1
ATOM 1524 O O . TYR A 1 190 ? 18.787 79.743 28.739 1.00 23.20 183 TYR A O 1
ATOM 1533 N N . ALA A 1 191 ? 19.226 81.483 27.399 1.00 21.54 184 ALA A N 1
ATOM 1534 C CA . ALA A 1 191 ? 17.990 82.132 27.770 1.00 20.80 184 ALA A CA 1
ATOM 1535 C C . ALA A 1 191 ? 16.770 81.293 27.359 1.00 19.36 184 ALA A C 1
ATOM 1536 O O . ALA A 1 191 ? 15.783 81.244 28.094 1.00 19.79 184 ALA A O 1
ATOM 1538 N N . SER A 1 192 ? 16.849 80.682 26.187 1.00 19.05 185 SER A N 1
ATOM 1539 C CA . SER A 1 192 ? 15.780 79.806 25.660 1.00 18.62 185 SER A CA 1
ATOM 1540 C C . SER A 1 192 ? 15.557 78.561 26.538 1.00 19.31 185 SER A C 1
ATOM 1541 O O . SER A 1 192 ? 14.435 78.229 26.905 1.00 18.65 185 SER A O 1
ATOM 1544 N N . ILE A 1 193 ? 16.656 77.937 26.930 1.00 20.45 186 ILE A N 1
ATOM 1545 C CA . ILE A 1 193 ? 16.614 76.796 27.834 1.00 22.04 186 ILE A CA 1
ATOM 1546 C C . ILE A 1 193 ? 16.021 77.165 29.186 1.00 22.60 186 ILE A C 1
ATOM 1547 O O . ILE A 1 193 ? 15.136 76.477 29.704 1.00 23.34 186 ILE A O 1
ATOM 1552 N N . GLU A 1 194 ? 16.512 78.250 29.796 1.00 22.63 187 GLU A N 1
ATOM 1553 C CA . GLU A 1 194 ? 15.973 78.673 31.072 1.00 24.39 187 GLU A CA 1
ATOM 1554 C C . GLU A 1 194 ? 14.469 78.861 31.022 1.00 23.69 187 GLU A C 1
ATOM 1555 O O . GLU A 1 194 ? 13.749 78.423 31.926 1.00 24.06 187 GLU A O 1
ATOM 1561 N N . ALA A 1 195 ? 13.973 79.520 29.962 1.00 22.25 188 ALA A N 1
ATOM 1562 C CA . ALA A 1 195 ? 12.549 79.781 29.881 1.00 22.22 188 ALA A CA 1
ATOM 1563 C C . ALA A 1 195 ? 11.741 78.499 29.696 1.00 22.19 188 ALA A C 1
ATOM 1564 O O . ALA A 1 195 ? 10.771 78.270 30.397 1.00 23.51 188 ALA A O 1
ATOM 1566 N N . MET A 1 196 ? 12.149 77.660 28.766 1.00 21.77 189 MET A N 1
ATOM 1567 C CA . MET A 1 196 ? 11.310 76.517 28.403 1.00 21.92 189 MET A CA 1
ATOM 1568 C C . MET A 1 196 ? 11.526 75.260 29.259 1.00 23.05 189 MET A C 1
ATOM 1569 O O . MET A 1 196 ? 10.576 74.516 29.534 1.00 23.38 189 MET A O 1
ATOM 1574 N N . GLN A 1 197 ? 12.767 75.027 29.650 1.00 23.26 190 GLN A N 1
ATOM 1575 C CA . GLN A 1 197 ? 13.129 73.814 30.404 1.00 24.81 190 GLN A CA 1
ATOM 1576 C C . GLN A 1 197 ? 13.012 74.047 31.898 1.00 27.35 190 GLN A C 1
ATOM 1577 O O . GLN A 1 197 ? 12.686 73.113 32.651 1.00 29.48 190 GLN A O 1
ATOM 1583 N N . HIS A 1 198 ? 13.263 75.285 32.340 1.00 28.38 191 HIS A N 1
ATOM 1584 C CA . HIS A 1 198 ? 13.366 75.584 33.784 1.00 30.94 191 HIS A CA 1
ATOM 1585 C C . HIS A 1 198 ? 12.389 76.623 34.307 1.00 32.67 191 HIS A C 1
ATOM 1586 O O . HIS A 1 198 ? 12.466 77.012 35.483 1.00 33.82 191 HIS A O 1
ATOM 1593 N N . ASN A 1 199 ? 11.445 77.035 33.461 1.00 33.31 192 ASN A N 1
ATOM 1594 C CA . ASN A 1 199 ? 10.369 77.942 33.862 1.00 35.36 192 ASN A CA 1
ATOM 1595 C C . ASN A 1 199 ? 10.946 79.213 34.469 1.00 34.04 192 ASN A C 1
ATOM 1596 O O . ASN A 1 199 ? 10.467 79.701 35.498 1.00 35.19 192 ASN A O 1
ATOM 1601 N N . ASN A 1 200 ? 12.017 79.705 33.855 1.00 31.18 193 ASN A N 1
ATOM 1602 C CA . ASN A 1 200 ? 12.704 80.890 34.336 1.00 30.14 193 ASN A CA 1
ATOM 1603 C C . ASN A 1 200 ? 12.751 81.933 33.227 1.00 28.98 193 ASN A C 1
ATOM 1604 O O . ASN A 1 200 ? 13.618 81.862 32.354 1.00 26.98 193 ASN A O 1
ATOM 1609 N N . PRO A 1 201 ? 11.835 82.909 33.282 1.00 28.94 194 PRO A N 1
ATOM 1610 C CA . PRO A 1 201 ? 11.719 83.899 32.216 1.00 28.02 194 PRO A CA 1
ATOM 1611 C C . PRO A 1 201 ? 12.713 85.054 32.312 1.00 27.97 194 PRO A C 1
ATOM 1612 O O . PRO A 1 201 ? 12.771 85.869 31.405 1.00 26.94 194 PRO A O 1
ATOM 1616 N N . GLU A 1 202 ? 13.494 85.131 33.387 1.00 28.64 195 GLU A N 1
ATOM 1617 C CA . GLU A 1 202 ? 14.355 86.291 33.599 1.00 28.84 195 GLU A CA 1
ATOM 1618 C C . GLU A 1 202 ? 15.504 86.451 32.595 1.00 26.42 195 GLU A C 1
ATOM 1619 O O . GLU A 1 202 ? 15.732 87.555 32.116 1.00 25.38 195 GLU A O 1
ATOM 1625 N N . PRO A 1 203 ? 16.216 85.368 32.256 1.00 24.97 196 PRO A N 1
ATOM 1626 C CA . PRO A 1 203 ? 17.302 85.527 31.295 1.00 23.84 196 PRO A CA 1
ATOM 1627 C C . PRO A 1 203 ? 16.850 86.081 29.949 1.00 22.67 196 PRO A C 1
ATOM 1628 O O . PRO A 1 203 ? 17.565 86.873 29.344 1.00 22.18 196 PRO A O 1
ATOM 1632 N N . MET A 1 204 ? 15.674 85.676 29.494 1.00 21.61 197 MET A N 1
ATOM 1633 C CA . MET A 1 204 ? 15.179 86.189 28.209 1.00 20.24 197 MET A CA 1
ATOM 1634 C C . MET A 1 204 ? 14.843 87.672 28.298 1.00 20.69 197 MET A C 1
ATOM 1635 O O . MET A 1 204 ? 15.112 88.406 27.339 1.00 19.60 197 MET A O 1
ATOM 1640 N N . LYS A 1 205 ? 14.238 88.087 29.411 1.00 21.60 198 LYS A N 1
ATOM 1641 C CA . LYS A 1 205 ? 13.949 89.505 29.628 1.00 22.59 198 LYS A CA 1
ATOM 1642 C C . LYS A 1 205 ? 15.240 90.324 29.598 1.00 22.64 198 LYS A C 1
ATOM 1643 O O . LYS A 1 205 ? 15.319 91.344 28.925 1.00 21.58 198 LYS A O 1
ATOM 1649 N N . ASP A 1 206 ? 16.274 89.843 30.276 1.00 23.57 199 ASP A N 1
ATOM 1650 C CA . ASP A 1 206 ? 17.544 90.557 30.340 1.00 24.51 199 ASP A CA 1
ATOM 1651 C C . ASP A 1 206 ? 18.185 90.655 28.958 1.00 22.78 199 ASP A C 1
ATOM 1652 O O . ASP A 1 206 ? 18.804 91.661 28.608 1.00 22.36 199 ASP A O 1
ATOM 1657 N N . LEU A 1 207 ? 18.096 89.558 28.209 1.00 21.22 200 LEU A N 1
ATOM 1658 C CA . LEU A 1 207 ? 18.608 89.485 26.858 1.00 19.99 200 LEU A CA 1
ATOM 1659 C C . LEU A 1 207 ? 17.959 90.583 25.993 1.00 19.12 200 LEU A C 1
ATOM 1660 O O . LEU A 1 207 ? 18.651 91.354 25.340 1.00 18.80 200 LEU A O 1
ATOM 1665 N N . PHE A 1 208 ? 16.640 90.660 26.027 1.00 18.49 201 PHE A N 1
ATOM 1666 C CA . PHE A 1 208 ? 15.948 91.660 25.199 1.00 17.56 201 PHE A CA 1
ATOM 1667 C C . PHE A 1 208 ? 16.251 93.076 25.664 1.00 18.82 201 PHE A C 1
ATOM 1668 O O . PHE A 1 208 ? 16.458 93.936 24.847 1.00 18.77 201 PHE A O 1
ATOM 1676 N N . GLU A 1 209 ? 16.336 93.303 26.963 1.00 19.95 202 GLU A N 1
ATOM 1677 C CA . GLU A 1 209 ? 16.819 94.612 27.422 1.00 21.07 202 GLU A CA 1
ATOM 1678 C C . GLU A 1 209 ? 18.180 94.964 26.830 1.00 21.19 202 GLU A C 1
ATOM 1679 O O . GLU A 1 209 ? 18.412 96.110 26.392 1.00 21.71 202 GLU A O 1
ATOM 1685 N N . ASP A 1 210 ? 19.089 93.999 26.838 1.00 20.99 203 ASP A N 1
ATOM 1686 C CA . ASP A 1 210 ? 20.465 94.242 26.446 1.00 21.88 203 ASP A CA 1
ATOM 1687 C C . ASP A 1 210 ? 20.677 94.513 24.972 1.00 20.68 203 ASP A C 1
ATOM 1688 O O . ASP A 1 210 ? 21.651 95.172 24.614 1.00 21.60 203 ASP A O 1
ATOM 1693 N N . ILE A 1 211 ? 19.762 94.057 24.123 1.00 19.84 204 ILE A N 1
ATOM 1694 C CA . ILE A 1 211 ? 19.943 94.193 22.680 1.00 19.27 204 ILE A CA 1
ATOM 1695 C C . ILE A 1 211 ? 18.964 95.158 22.040 1.00 18.84 204 ILE A C 1
ATOM 1696 O O . ILE A 1 211 ? 18.940 95.258 20.830 1.00 19.06 204 ILE A O 1
ATOM 1701 N N . THR A 1 212 ? 18.184 95.882 22.841 1.00 18.43 205 THR A N 1
ATOM 1702 C CA . THR A 1 212 ? 17.134 96.758 22.302 1.00 18.07 205 THR A CA 1
ATOM 1703 C C . THR A 1 212 ? 17.412 98.212 22.644 1.00 18.43 205 THR A C 1
ATOM 1704 O O . THR A 1 212 ? 17.853 98.535 23.755 1.00 18.55 205 THR A O 1
ATOM 1708 N N . HIS A 1 213 ? 17.172 99.104 21.687 1.00 18.26 206 HIS A N 1
ATOM 1709 C CA . HIS A 1 213 ? 17.119 100.531 21.986 1.00 19.17 206 HIS A CA 1
ATOM 1710 C C . HIS A 1 213 ? 16.002 101.191 21.205 1.00 19.05 206 HIS A C 1
ATOM 1711 O O . HIS A 1 213 ? 15.616 100.690 20.156 1.00 17.34 206 HIS A O 1
ATOM 1718 N N . PRO A 1 214 ? 15.459 102.301 21.729 1.00 19.97 207 PRO A N 1
ATOM 1719 C CA . PRO A 1 214 ? 14.460 103.009 20.944 1.00 21.03 207 PRO A CA 1
ATOM 1720 C C . PRO A 1 214 ? 15.064 103.637 19.690 1.00 22.50 207 PRO A C 1
ATOM 1721 O O . PRO A 1 214 ? 16.173 104.154 19.727 1.00 23.28 207 PRO A O 1
ATOM 1725 N N . GLN A 1 215 ? 14.341 103.601 18.576 1.00 24.53 208 GLN A N 1
ATOM 1726 C CA . GLN A 1 215 ? 14.858 104.202 17.335 1.00 27.90 208 GLN A CA 1
ATOM 1727 C C . GLN A 1 215 ? 14.809 105.733 17.413 1.00 29.67 208 GLN A C 1
ATOM 1728 O O . GLN A 1 215 ? 14.067 106.281 18.216 1.00 27.71 208 GLN A O 1
ATOM 1734 N N . LYS A 1 216 ? 15.585 106.395 16.553 1.00 34.12 209 LYS A N 1
ATOM 1735 C CA . LYS A 1 216 ? 15.602 107.874 16.462 1.00 37.51 209 LYS A CA 1
ATOM 1736 C C . LYS A 1 216 ? 14.217 108.505 16.422 1.00 40.24 209 LYS A C 1
ATOM 1737 O O . LYS A 1 216 ? 13.939 109.444 17.165 1.00 42.82 209 LYS A O 1
ATOM 1739 N N . SER A 1 217 ? 13.355 107.983 15.551 1.00 41.61 210 SER A N 1
ATOM 1740 C CA . SER A 1 217 ? 11.980 108.462 15.423 1.00 42.49 210 SER A CA 1
ATOM 1741 C C . SER A 1 217 ? 11.194 108.395 16.737 1.00 41.68 210 SER A C 1
ATOM 1742 O O . SER A 1 217 ? 10.486 109.331 17.091 1.00 43.54 210 SER A O 1
ATOM 1745 N N . LEU A 1 218 ? 11.331 107.296 17.466 1.00 39.85 211 LEU A N 1
ATOM 1746 C CA . LEU A 1 218 ? 10.665 107.151 18.757 1.00 40.06 211 LEU A CA 1
ATOM 1747 C C . LEU A 1 218 ? 11.250 108.123 19.797 1.00 42.86 211 LEU A C 1
ATOM 1748 O O . LEU A 1 218 ? 10.526 108.618 20.668 1.00 44.84 211 LEU A O 1
ATOM 1753 N N . LEU A 1 219 ? 12.552 108.404 19.701 1.00 42.37 212 LEU A N 1
ATOM 1754 C CA . LEU A 1 219 ? 13.185 109.456 20.519 1.00 44.46 212 LEU A CA 1
ATOM 1755 C C . LEU A 1 219 ? 12.751 110.863 20.098 1.00 45.54 212 LEU A C 1
ATOM 1756 O O . LEU A 1 219 ? 12.327 111.680 20.929 1.00 45.83 212 LEU A O 1
ATOM 1761 N N . LEU A 1 220 ? 12.883 111.148 18.804 1.00 46.22 213 LEU A N 1
ATOM 1762 C CA . LEU A 1 220 ? 12.535 112.462 18.258 1.00 48.37 213 LEU A CA 1
ATOM 1763 C C . LEU A 1 220 ? 11.059 112.808 18.497 1.00 50.00 213 LEU A C 1
ATOM 1764 O O . LEU A 1 220 ? 10.724 113.977 18.643 1.00 50.55 213 LEU A O 1
ATOM 1766 N N . LYS A 1 221 ? 10.187 111.799 18.556 1.00 50.94 214 LYS A N 1
ATOM 1767 C CA . LYS A 1 221 ? 8.781 112.008 18.943 1.00 52.60 214 LYS A CA 1
ATOM 1768 C C . LYS A 1 221 ? 8.640 112.130 20.460 1.00 53.89 214 LYS A C 1
ATOM 1769 O O . LYS A 1 221 ? 9.236 113.006 21.084 1.00 55.25 214 LYS A O 1
#

Organism: Bartonella quintana (strain Toulouse) (NCBI:txid283165)

Foldseek 3Di:
DQACVQADPPAPAGDWQPPDRDNVVLVVVLVVQLVVLLVVCVPDAQDQALALQVVLVNQCSSDVRTDVCRSPFQLDWDADPVGGTHHDQWAADPPADFTAHGRCSLVVLRVVLRVVCVVCSLVAPDDLLVSLLVLLVSDLSQLRSQGHPDDSVDDDVSSSQNSQVVRQKGFALVQDDPVLVVVCNCCCRRVVHSVSSSVNRSRRMDGHPVVVVD

Solvent-accessible surface area: 10925 Å² total; per-residue (Å²): 132,70,87,64,49,5,57,55,102,119,47,81,1,16,22,17,110,41,64,20,128,62,74,135,112,6,137,98,103,7,26,118,12,1,49,96,17,13,87,71,18,106,152,95,104,36,40,71,153,7,33,12,62,24,2,51,64,0,0,123,27,5,4,42,91,1,1,68,4,7,12,39,1,1,32,72,95,36,80,6,166,94,56,31,38,0,14,29,56,57,32,160,38,198,86,75,82,52,57,30,0,65,14,67,66,0,59,145,49,6,45,42,6,54,126,107,3,109,89,106,90,23,2,84,84,48,57,124,65,89,0,2,34,25,0,5,104,6,3,36,23,2,21,54,1,30,0,1,34,60,14,8,27,89,0,3,66,4,4,0,28,6,0,0,70,42,7,11,9,92,5,36,23,100,111,29,82,72,124,80,17,72,121,1,24,42,26,20,33,26,102,138,46,82,89,21,0,60,60,0,0,74,86,2,6,81,27,46,79,79,75,129,94,115

Sequence (214 aa):
HMEHNYFYKNSATLKNKKHGIKNPRRKKLYYERCAHETAREAVNFRLEPPPGKFDAAYLRTIHWCCLFHKTFEWAGVTRDQPFTFEDGSTACMPAMMRPKGYKVPFAVGSQIQRELKKLEQRLTAKNNLQGLSRQEFAANAAEVFTALDHAHPFRKGNGRRTQRMFMEKKLGQAAGYKIDFSLITKERMTYASIEAMQHNNPEPMKDLFEDITHPQKSLLLK

CATH classification: 1.10.3290.10

Radius of gyration: 17.5 Å; Cα contacts (8 Å, |Δi|>4): 300; chains: 1; bounding box: 34×56×40 Å

InterPro domains:
  IPR003812 Fido domain [PF02661] (50-162)
  IPR003812 Fido domain [PS51459] (50-203)
  IPR012340 Nucleic acid-binding, OB-fold [G3DSA:2.40.50.140] (233-297)
  IPR036597 Fido-like domain superfamily [G3DSA:1.10.3290.10] (2-220)
  IPR036597 Fido-like domain superfamily [SSF140931] (25-218)
  IPR040548 BepA, intracellular delivery domain [PF18543] (235-287)
  IPR041533 Bartonella effector protein, BID domain [PF17841] (316-406)

B-factor: mean 22.7, std 10.85, range [8.88, 68.1]

Nearest PDB structures (foldseek):
  4n67-assembly1_A  TM=1.005E+00  e=7.710E-42  Bartonella quintana str. Toulouse
  4lu4-assembly2_B  TM=9.615E-01  e=1.053E-35  Bartonella quintana JK 31
  4wgj-assembly1_A  TM=9.916E-01  e=1.399E-31  Bartonella tribocorum CIP 105476
  4m16-assembly1_A  TM=9.735E-01  e=1.655E-23  Bartonella sp. AR 15-3
  4py3-assembly7_G  TM=9.373E-01  e=3.845E-22  Bartonella sp. 1-1C